Protein AF-A0A3M1VLV0-F1 (afdb_monomer_lite)

Foldseek 3Di:
DDDDDDPDDPPDDDDDPPDPDPPVVVVVVVVVVVCVVPVDDDDDPDDPPPVVVVVVVVVVVVVVVVVVVVVVVVVVVVVVVVVVVVVVVVVVVVVVVVVVVVVVVVVVVVVVVVVVVVVVVVVVLVVLVVLLVVLVVQLVVLVVVLVVLVVVLVVLVVVLVVLVVVVVVVVPPPDDDDDDDDDDDDDDDDDDDDDDDDDDDDDDDDDDDDDDDDDDPCPVVVVVVVSVVVSVVSVVVSVVSVVVSVVSVVVSVVSVVSSVVSVVVSVD

Structure (mmCIF, N/CA/C/O backbone):
data_AF-A0A3M1VLV0-F1
#
_entry.id   AF-A0A3M1VLV0-F1
#
loop_
_atom_site.group_PDB
_atom_site.id
_atom_site.type_symbol
_atom_site.label_atom_id
_atom_site.label_alt_id
_atom_site.label_comp_id
_atom_site.label_asym_id
_atom_site.label_entity_id
_atom_site.label_seq_id
_atom_site.pdbx_PDB_ins_code
_atom_site.Cartn_x
_atom_site.Cartn_y
_atom_site.Cartn_z
_atom_site.occupancy
_atom_site.B_iso_or_equiv
_atom_site.auth_seq_id
_atom_site.auth_comp_id
_atom_site.auth_asym_id
_atom_site.auth_atom_id
_atom_site.pdbx_PDB_model_num
ATOM 1 N N . MET A 1 1 ? -11.700 6.882 -36.170 1.00 48.25 1 MET A N 1
ATOM 2 C CA . MET A 1 1 ? -11.703 7.445 -37.535 1.00 48.25 1 MET A CA 1
ATOM 3 C C . MET A 1 1 ? -10.643 8.528 -37.595 1.00 48.25 1 MET A C 1
ATOM 5 O O . MET A 1 1 ? -10.812 9.526 -36.916 1.00 48.25 1 MET A O 1
ATOM 9 N N . SER A 1 2 ? -9.537 8.278 -38.293 1.00 44.94 2 SER A N 1
ATOM 10 C CA . SER A 1 2 ? -8.705 9.293 -38.952 1.00 44.94 2 SER A CA 1
ATOM 11 C C . SER A 1 2 ? -7.652 8.571 -39.783 1.00 44.94 2 SER A C 1
ATOM 13 O O . SER A 1 2 ? -7.135 7.527 -39.395 1.00 44.94 2 SER A O 1
ATOM 15 N N . VAL A 1 3 ? -7.487 9.085 -40.989 1.00 44.69 3 VAL A N 1
ATOM 16 C CA . VAL A 1 3 ? -7.105 8.375 -42.204 1.00 44.69 3 VAL A CA 1
ATOM 17 C C . VAL A 1 3 ? -5.586 8.313 -42.359 1.00 44.69 3 VAL A C 1
ATOM 19 O O . VAL A 1 3 ? -4.862 9.218 -41.951 1.00 44.69 3 VAL A O 1
ATOM 22 N N . LEU A 1 4 ? -5.134 7.213 -42.962 1.00 46.97 4 LEU A N 1
ATOM 23 C CA . LEU A 1 4 ? -3.777 6.962 -43.431 1.00 46.97 4 LEU A CA 1
ATOM 24 C C . LEU A 1 4 ? -3.217 8.136 -44.250 1.00 46.97 4 LEU A C 1
ATOM 26 O O . LEU A 1 4 ? -3.851 8.578 -45.203 1.00 46.97 4 LEU A O 1
ATOM 30 N N . ASN A 1 5 ? -1.982 8.550 -43.960 1.00 44.69 5 ASN A N 1
ATOM 31 C CA . ASN A 1 5 ? -1.171 9.331 -44.893 1.00 44.69 5 ASN A CA 1
ATOM 32 C C . ASN A 1 5 ? 0.099 8.536 -45.228 1.00 44.69 5 ASN A C 1
ATOM 34 O O . ASN A 1 5 ? 1.113 8.603 -44.532 1.00 44.69 5 ASN A O 1
ATOM 38 N N . ALA A 1 6 ? -0.004 7.704 -46.265 1.00 46.75 6 ALA A N 1
ATOM 39 C CA . ALA A 1 6 ? 1.108 6.970 -46.849 1.00 46.75 6 ALA A CA 1
ATOM 40 C C . ALA A 1 6 ? 1.859 7.899 -47.815 1.00 46.75 6 ALA A C 1
ATOM 42 O O . ALA A 1 6 ? 1.517 8.016 -48.990 1.00 46.75 6 ALA A O 1
ATOM 43 N N . GLY A 1 7 ? 2.888 8.576 -47.305 1.00 50.91 7 GLY A N 1
ATOM 44 C CA . GLY A 1 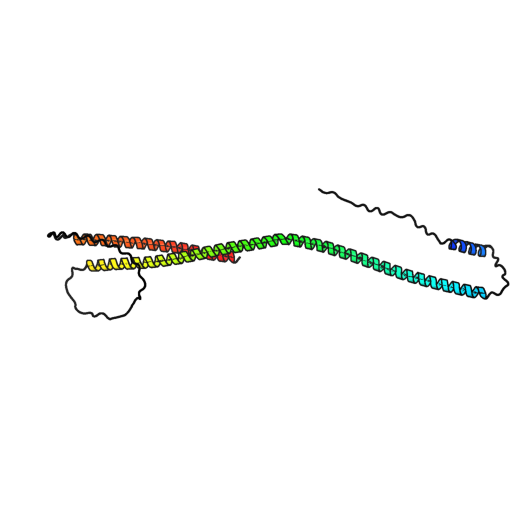7 ? 3.824 9.352 -48.115 1.00 50.91 7 GLY A CA 1
ATOM 45 C C . GLY A 1 7 ? 4.701 8.433 -48.965 1.00 50.91 7 GLY A C 1
ATOM 46 O O . GLY A 1 7 ? 5.714 7.915 -48.498 1.00 50.91 7 GLY A O 1
ATOM 47 N N . GLY A 1 8 ? 4.299 8.220 -50.217 1.00 50.47 8 GLY A N 1
ATOM 48 C CA . GLY A 1 8 ? 5.072 7.501 -51.223 1.00 50.47 8 GLY A CA 1
ATOM 49 C C . GLY A 1 8 ? 6.298 8.295 -51.677 1.00 50.47 8 GLY A C 1
ATOM 50 O O . GLY A 1 8 ? 6.198 9.193 -52.509 1.00 50.47 8 GLY A O 1
ATOM 51 N N . CYS A 1 9 ? 7.481 7.923 -51.191 1.00 53.84 9 CYS A N 1
ATOM 52 C CA . CYS A 1 9 ? 8.748 8.404 -51.738 1.00 53.84 9 CYS A CA 1
ATOM 53 C C . CYS A 1 9 ? 9.074 7.654 -53.038 1.00 53.84 9 CYS A C 1
ATOM 55 O O . CYS A 1 9 ? 9.620 6.550 -53.025 1.00 53.84 9 CYS A O 1
ATOM 57 N N . HIS A 1 10 ? 8.746 8.275 -54.172 1.00 44.53 10 HIS A N 1
ATOM 58 C CA . HIS A 1 10 ? 9.210 7.871 -55.497 1.00 44.53 10 HIS A CA 1
ATOM 59 C C . HIS A 1 10 ? 10.741 7.915 -55.565 1.00 44.53 10 HIS A C 1
ATOM 61 O O . HIS A 1 10 ? 11.364 8.976 -55.646 1.00 44.53 10 HIS A O 1
ATOM 67 N N . ARG A 1 11 ? 11.354 6.731 -55.563 1.00 48.88 11 ARG A N 1
ATOM 68 C CA . ARG A 1 11 ? 12.770 6.527 -55.857 1.00 48.88 11 ARG A CA 1
ATOM 69 C C . ARG A 1 11 ? 12.966 6.729 -57.367 1.00 48.88 11 ARG A C 1
ATOM 71 O O . ARG A 1 11 ? 12.791 5.802 -58.150 1.00 48.88 11 ARG A O 1
ATOM 78 N N . ARG A 1 12 ? 13.276 7.962 -57.789 1.00 47.72 12 ARG A N 1
ATOM 79 C CA . ARG A 1 12 ? 13.680 8.260 -59.173 1.00 47.72 12 ARG A CA 1
ATOM 80 C C . ARG A 1 12 ? 14.988 7.524 -59.471 1.00 47.72 12 ARG A C 1
ATOM 82 O O . ARG A 1 12 ? 16.046 7.906 -58.976 1.00 47.72 12 ARG A O 1
ATOM 89 N N . HIS A 1 13 ? 14.904 6.471 -60.277 1.00 49.75 13 HIS A N 1
ATOM 90 C CA . HIS A 1 13 ? 16.047 5.913 -60.987 1.00 49.75 13 HIS A CA 1
ATOM 91 C C . HIS A 1 13 ? 16.567 6.976 -61.964 1.00 49.75 13 HIS A C 1
ATOM 93 O O . HIS A 1 13 ? 15.905 7.311 -62.942 1.00 49.75 13 HIS A O 1
ATOM 99 N N . GLY A 1 14 ? 17.729 7.554 -61.656 1.00 44.03 14 GLY A N 1
ATOM 100 C CA . GLY A 1 14 ? 18.471 8.389 -62.597 1.00 44.03 14 GLY A CA 1
ATOM 101 C C . GLY A 1 14 ? 19.066 7.520 -63.714 1.00 44.03 14 GLY A C 1
ATOM 102 O O . GLY A 1 14 ? 19.550 6.424 -63.421 1.00 44.03 14 GLY A O 1
ATOM 103 N N . PRO A 1 15 ? 19.026 7.970 -64.978 1.00 50.97 15 PRO A N 1
ATOM 104 C CA . PRO A 1 15 ? 19.461 7.175 -66.116 1.00 50.97 15 PRO A CA 1
ATOM 105 C C . PRO A 1 15 ? 20.987 7.027 -66.153 1.00 50.97 15 PRO A C 1
ATOM 107 O O . PRO A 1 15 ? 21.726 7.973 -65.883 1.00 50.97 15 PRO A O 1
ATOM 110 N N . ASN A 1 16 ? 21.420 5.813 -66.502 1.00 52.69 16 ASN A N 1
ATOM 111 C CA . ASN A 1 16 ? 22.672 5.449 -67.168 1.00 52.69 16 ASN A CA 1
ATOM 112 C C . ASN A 1 16 ? 23.730 6.559 -67.263 1.00 52.69 16 ASN A C 1
ATOM 114 O O . ASN A 1 16 ? 23.835 7.259 -68.272 1.00 52.69 16 ASN A O 1
ATOM 118 N N . ARG A 1 17 ? 24.614 6.630 -66.262 1.00 50.44 17 ARG A N 1
ATOM 119 C CA . ARG A 1 17 ? 25.969 7.151 -66.476 1.00 50.44 17 ARG A CA 1
ATOM 120 C C . ARG A 1 17 ? 26.770 6.090 -67.223 1.00 50.44 17 ARG A C 1
ATOM 122 O O . ARG A 1 17 ? 27.597 5.398 -66.640 1.00 50.44 17 ARG A O 1
ATOM 129 N N . LEU A 1 18 ? 26.488 5.964 -68.519 1.00 53.38 18 LEU A N 1
ATOM 130 C CA . LEU A 1 18 ? 27.451 5.422 -69.465 1.00 53.38 18 LEU A CA 1
ATOM 131 C C . LEU A 1 18 ? 28.725 6.253 -69.313 1.00 53.38 18 LEU A C 1
ATOM 133 O O . LEU A 1 18 ? 28.730 7.475 -69.465 1.00 53.38 18 LEU A O 1
ATOM 137 N N . THR A 1 19 ? 29.771 5.557 -68.906 1.00 58.47 19 THR A N 1
ATOM 138 C CA . THR A 1 19 ? 31.146 6.006 -68.763 1.00 58.47 19 THR A CA 1
ATOM 139 C C . THR A 1 19 ? 31.577 6.780 -70.006 1.00 58.47 19 THR A C 1
ATOM 141 O O . THR A 1 19 ? 31.941 6.188 -71.020 1.00 58.47 19 THR A O 1
ATOM 144 N N . ARG A 1 20 ? 31.543 8.117 -69.941 1.00 53.75 20 ARG A N 1
ATOM 145 C CA . ARG A 1 20 ? 32.315 8.953 -70.862 1.00 53.75 20 ARG A CA 1
ATOM 146 C C . ARG A 1 20 ? 33.783 8.690 -70.554 1.00 53.75 20 ARG A C 1
ATOM 148 O O . ARG A 1 20 ? 34.329 9.263 -69.615 1.00 53.75 20 ARG A O 1
ATOM 155 N N . LEU A 1 21 ? 34.392 7.785 -71.315 1.00 55.25 21 LEU A N 1
ATOM 156 C CA . LEU A 1 21 ? 35.843 7.709 -71.401 1.00 55.25 21 LEU A CA 1
ATOM 157 C C . LEU A 1 21 ? 36.352 9.102 -71.811 1.00 55.25 21 LEU A C 1
ATOM 159 O O . LEU A 1 21 ? 35.730 9.743 -72.668 1.00 55.25 21 LEU A O 1
ATOM 163 N N . PRO A 1 22 ? 37.425 9.615 -71.188 1.00 58.47 22 PRO A N 1
ATOM 164 C CA . PRO A 1 22 ? 37.995 10.894 -71.579 1.00 58.47 22 PRO A CA 1
ATOM 165 C C . PRO A 1 22 ? 38.371 10.818 -73.061 1.00 58.47 22 PRO A C 1
ATOM 167 O O . PRO A 1 22 ? 38.977 9.839 -73.498 1.00 58.47 22 PRO A O 1
ATOM 170 N N . ALA A 1 23 ? 38.010 11.845 -73.836 1.00 56.47 23 ALA A N 1
ATOM 171 C CA . ALA A 1 23 ? 38.235 11.911 -75.287 1.00 56.47 23 ALA A CA 1
ATOM 172 C C . ALA A 1 23 ? 39.702 11.645 -75.695 1.00 56.47 23 ALA A C 1
ATOM 174 O O . ALA A 1 23 ? 39.992 11.278 -76.829 1.00 56.47 23 ALA A O 1
ATOM 175 N N . TRP A 1 24 ? 40.626 11.767 -74.744 1.00 58.41 24 TRP A N 1
ATOM 176 C CA . TRP A 1 24 ? 42.060 11.559 -74.893 1.00 58.41 24 TRP A CA 1
ATOM 177 C C . TRP A 1 24 ? 42.413 10.073 -75.099 1.00 58.41 24 TRP A C 1
ATOM 179 O O . TRP A 1 24 ? 43.418 9.763 -75.730 1.00 58.41 24 TRP A O 1
ATOM 189 N N . SER A 1 25 ? 41.567 9.145 -74.631 1.00 61.78 25 SER A N 1
ATOM 190 C CA . SER A 1 25 ? 41.799 7.699 -74.754 1.00 61.78 25 SER A CA 1
ATOM 191 C C . SER A 1 25 ? 41.609 7.197 -76.192 1.00 61.78 25 SER A C 1
ATOM 193 O O . SER A 1 25 ? 42.359 6.337 -76.648 1.00 61.78 25 SER A O 1
ATOM 195 N N . VAL A 1 26 ? 40.680 7.800 -76.944 1.00 66.62 26 VAL A N 1
ATOM 196 C CA . VAL A 1 26 ? 40.466 7.478 -78.366 1.00 66.62 26 VAL A CA 1
ATOM 197 C C . VAL A 1 26 ? 41.610 8.032 -79.219 1.00 66.62 26 VAL A C 1
ATOM 199 O O . VAL A 1 26 ? 42.122 7.328 -80.084 1.00 66.62 26 VAL A O 1
ATOM 202 N N . ALA A 1 27 ? 42.079 9.252 -78.937 1.00 67.38 27 ALA A N 1
ATOM 203 C CA . ALA A 1 27 ? 43.196 9.854 -79.669 1.00 67.38 27 ALA A CA 1
ATOM 204 C C . ALA A 1 27 ? 44.516 9.078 -79.482 1.00 67.38 27 ALA A C 1
ATOM 206 O O . ALA A 1 27 ? 45.233 8.850 -80.455 1.00 67.38 27 ALA A O 1
ATOM 207 N N . ALA A 1 28 ? 44.804 8.607 -78.262 1.00 69.94 28 ALA A N 1
ATOM 208 C CA . ALA A 1 28 ? 45.985 7.787 -77.987 1.00 69.94 28 ALA A CA 1
ATOM 209 C C . ALA A 1 28 ? 45.936 6.427 -78.709 1.00 69.94 28 ALA A C 1
ATOM 211 O O . ALA A 1 28 ? 46.946 5.982 -79.253 1.00 69.94 28 ALA A O 1
ATOM 212 N N . TRP A 1 29 ? 44.757 5.797 -78.782 1.00 73.38 29 TRP A N 1
ATOM 213 C CA . TRP A 1 29 ? 44.563 4.556 -79.540 1.00 73.38 29 TRP A CA 1
ATOM 214 C C . TRP A 1 29 ? 44.745 4.750 -81.049 1.00 73.38 29 TRP A C 1
ATOM 216 O O . TRP A 1 29 ? 45.383 3.920 -81.695 1.00 73.38 29 TRP A O 1
ATOM 226 N N . PHE A 1 30 ? 44.254 5.858 -81.612 1.00 72.88 30 PHE A N 1
ATOM 227 C CA . PHE A 1 30 ? 44.467 6.170 -83.029 1.00 72.88 30 PHE A CA 1
ATOM 228 C C . PHE A 1 30 ? 45.938 6.451 -83.351 1.00 72.88 30 PHE A C 1
ATOM 230 O O . PHE A 1 30 ? 46.441 5.950 -84.353 1.00 72.88 30 PHE A O 1
ATOM 237 N N . ALA A 1 31 ? 46.656 7.180 -82.493 1.00 66.25 31 ALA A N 1
ATOM 238 C CA . ALA A 1 31 ? 48.084 7.429 -82.688 1.00 66.25 31 ALA A CA 1
ATOM 239 C C . ALA A 1 31 ? 48.904 6.125 -82.638 1.00 66.25 31 ALA A C 1
ATOM 241 O O . ALA A 1 31 ? 49.723 5.880 -83.523 1.00 66.25 31 ALA A O 1
ATOM 242 N N . LEU A 1 32 ? 48.626 5.247 -81.666 1.00 70.12 32 LEU A N 1
ATOM 243 C CA . LEU A 1 32 ? 49.298 3.950 -81.542 1.00 70.12 32 LEU A CA 1
ATOM 244 C C . LEU A 1 32 ? 48.988 3.024 -82.733 1.00 70.12 32 LEU A C 1
ATOM 246 O O . LEU A 1 32 ? 49.886 2.367 -83.262 1.00 70.12 32 LEU A O 1
ATOM 250 N N . SER A 1 33 ? 47.736 3.022 -83.207 1.00 74.12 33 SER A N 1
ATOM 251 C CA . SER A 1 33 ? 47.325 2.266 -84.396 1.00 74.12 33 SER A CA 1
ATOM 252 C C . SER A 1 33 ? 47.988 2.785 -85.675 1.00 74.12 33 SER A C 1
ATOM 254 O O . SER A 1 33 ? 48.366 1.983 -86.525 1.00 74.12 33 SER A O 1
ATOM 256 N N . CYS A 1 34 ? 48.167 4.101 -85.827 1.00 66.44 34 CYS A N 1
ATOM 257 C CA . CYS A 1 34 ? 48.841 4.677 -86.995 1.00 66.44 34 CYS A CA 1
ATOM 258 C C . CYS A 1 34 ? 50.336 4.326 -87.035 1.00 66.44 34 CYS A C 1
ATOM 260 O O . CYS A 1 34 ? 50.874 4.073 -88.115 1.00 66.44 34 CYS A O 1
ATOM 262 N N . ILE A 1 35 ? 50.996 4.257 -85.876 1.00 64.62 35 ILE A N 1
ATOM 263 C CA . ILE A 1 35 ? 52.411 3.874 -85.770 1.00 64.62 35 ILE A CA 1
ATOM 264 C C . ILE A 1 35 ? 52.599 2.389 -86.121 1.00 64.62 35 ILE A C 1
ATOM 266 O O . ILE A 1 35 ? 53.483 2.053 -86.909 1.00 64.62 35 ILE A O 1
ATOM 270 N N . LEU A 1 36 ? 51.725 1.507 -85.617 1.00 70.31 36 LEU A N 1
ATOM 271 C CA . LEU A 1 36 ? 51.744 0.077 -85.954 1.00 70.31 36 LEU A CA 1
ATOM 272 C C . LEU A 1 36 ? 51.420 -0.191 -87.431 1.00 70.31 36 LEU A C 1
ATOM 274 O O . LEU A 1 36 ? 52.016 -1.080 -88.033 1.00 70.31 36 LEU A O 1
ATOM 278 N N . ALA A 1 37 ? 50.498 0.572 -88.023 1.00 68.25 37 ALA A N 1
ATOM 279 C CA . ALA A 1 37 ? 50.053 0.344 -89.397 1.00 68.25 37 ALA A CA 1
ATOM 280 C C . ALA A 1 37 ? 51.047 0.833 -90.460 1.00 68.25 37 ALA A C 1
ATOM 282 O O . ALA A 1 37 ? 51.101 0.269 -91.550 1.00 68.25 37 ALA A O 1
ATOM 283 N N . THR A 1 38 ? 51.813 1.890 -90.180 1.00 64.38 38 THR A N 1
ATOM 284 C CA . THR A 1 38 ? 52.674 2.509 -91.202 1.00 64.38 38 THR A CA 1
ATOM 285 C C . THR A 1 38 ? 54.135 2.091 -91.113 1.00 64.38 38 THR A C 1
ATOM 287 O O . THR A 1 38 ? 54.862 2.304 -92.081 1.00 64.38 38 THR A O 1
ATOM 290 N N . GLY A 1 39 ? 54.580 1.495 -89.997 1.00 55.91 39 GLY A N 1
ATOM 291 C CA . GLY A 1 39 ? 55.946 0.978 -89.825 1.00 55.91 39 GLY A CA 1
ATOM 292 C C . GLY A 1 39 ? 57.059 2.010 -90.055 1.00 55.91 39 GLY A C 1
ATOM 293 O O . GLY A 1 39 ? 58.231 1.651 -90.145 1.00 55.91 39 GLY A O 1
ATOM 294 N N . ARG A 1 40 ? 56.708 3.293 -90.181 1.00 49.88 40 ARG A N 1
ATOM 295 C CA . ARG A 1 40 ? 57.601 4.362 -90.612 1.00 49.88 40 ARG A CA 1
ATOM 296 C C . ARG A 1 40 ? 57.841 5.277 -89.429 1.00 49.88 40 ARG A C 1
ATOM 298 O O . ARG A 1 40 ? 57.109 6.235 -89.203 1.00 49.88 40 ARG A O 1
ATOM 305 N N . VAL A 1 41 ? 58.872 4.942 -88.665 1.00 55.88 41 VAL A N 1
ATOM 306 C CA . VAL A 1 41 ? 59.465 5.860 -87.695 1.00 55.88 41 VAL A CA 1
ATOM 307 C C . VAL A 1 41 ? 60.081 7.000 -88.514 1.00 55.88 41 VAL A C 1
ATOM 309 O O . VAL A 1 41 ? 60.945 6.721 -89.351 1.00 55.88 41 VAL A O 1
ATOM 312 N N . PRO A 1 42 ? 59.613 8.255 -88.389 1.00 55.78 42 PRO A N 1
ATOM 313 C CA . PRO A 1 42 ? 60.264 9.366 -89.065 1.00 55.78 42 PRO A CA 1
ATOM 314 C C . PRO A 1 42 ? 61.702 9.451 -88.550 1.00 55.78 42 PRO A C 1
ATOM 316 O O . PRO A 1 42 ? 61.931 9.485 -87.343 1.00 55.78 42 PRO A O 1
ATOM 319 N N . ALA A 1 43 ? 62.661 9.417 -89.476 1.00 55.28 43 ALA A N 1
ATOM 320 C CA . ALA A 1 43 ? 64.072 9.597 -89.180 1.00 55.28 43 ALA A CA 1
ATOM 321 C C . ALA A 1 43 ? 64.263 10.999 -88.586 1.00 55.28 43 ALA A C 1
ATOM 323 O O . ALA A 1 43 ? 64.179 12.000 -89.295 1.00 55.28 43 ALA A O 1
ATOM 324 N N . ALA A 1 44 ? 64.429 11.050 -87.268 1.00 51.66 44 ALA A N 1
ATOM 325 C CA . ALA A 1 44 ? 64.822 12.235 -86.533 1.00 51.66 44 ALA A CA 1
ATOM 326 C C . ALA A 1 44 ? 66.341 12.172 -86.351 1.00 51.66 44 ALA A C 1
ATOM 328 O O . ALA A 1 44 ? 66.838 11.561 -85.408 1.00 51.66 44 ALA A O 1
ATOM 329 N N . ASP A 1 45 ? 67.065 12.766 -87.294 1.00 58.31 45 ASP A N 1
ATOM 330 C CA . ASP A 1 45 ? 68.430 13.220 -87.056 1.00 58.31 45 ASP A CA 1
ATOM 331 C C . ASP A 1 45 ? 68.327 14.496 -86.210 1.00 58.31 45 ASP A C 1
ATOM 333 O O . ASP A 1 45 ? 67.897 15.516 -86.733 1.00 58.31 45 ASP A O 1
ATOM 337 N N . GLU A 1 46 ? 68.586 14.387 -84.901 1.00 57.62 46 GLU A N 1
ATOM 338 C CA . GLU A 1 46 ? 69.003 15.414 -83.913 1.00 57.62 46 GLU A CA 1
ATOM 339 C C . GLU A 1 46 ? 69.017 14.725 -82.514 1.00 57.62 46 GLU A C 1
ATOM 341 O O . GLU A 1 46 ? 68.276 13.763 -82.287 1.00 57.62 46 GLU A O 1
ATOM 346 N N . PRO A 1 47 ? 69.903 15.108 -81.575 1.00 49.34 47 PRO A N 1
ATOM 347 C CA . PRO A 1 47 ? 70.406 14.224 -80.521 1.00 49.34 47 PRO A CA 1
ATOM 348 C C . PRO A 1 47 ? 69.341 13.825 -79.484 1.00 49.34 47 PRO A C 1
ATOM 350 O O . PRO A 1 47 ? 68.772 14.641 -78.760 1.00 49.34 47 PRO A O 1
ATOM 353 N N . ALA A 1 48 ? 69.130 12.513 -79.386 1.00 56.72 48 ALA A N 1
ATOM 354 C CA . ALA A 1 48 ? 68.106 11.800 -78.623 1.00 56.72 48 ALA A CA 1
ATOM 355 C C . ALA A 1 48 ? 68.225 11.852 -77.079 1.00 56.72 48 ALA A C 1
ATOM 357 O O . ALA A 1 48 ? 67.807 10.906 -76.406 1.00 56.72 48 ALA A O 1
ATOM 358 N N . ASP A 1 49 ? 68.777 12.919 -76.495 1.00 58.75 49 ASP A N 1
ATOM 359 C CA . ASP A 1 49 ? 68.957 13.024 -75.037 1.00 58.75 49 ASP A CA 1
ATOM 360 C C . ASP A 1 49 ? 67.915 13.917 -74.338 1.00 58.75 49 ASP A C 1
ATOM 362 O O . ASP A 1 49 ? 67.591 13.661 -73.180 1.00 58.75 49 ASP A O 1
ATOM 366 N N . GLY A 1 50 ? 67.283 14.876 -75.031 1.00 64.62 50 GLY A N 1
ATOM 367 C CA . GLY A 1 50 ? 66.217 15.710 -74.443 1.00 64.62 50 GLY A CA 1
ATOM 368 C C . GLY A 1 50 ? 64.904 14.957 -74.171 1.00 64.62 50 GLY A C 1
ATOM 369 O O . GLY A 1 50 ? 64.300 15.106 -73.112 1.00 64.62 50 GLY A O 1
ATOM 370 N N . GLY A 1 51 ? 64.491 14.076 -75.088 1.00 77.75 51 GLY A N 1
ATOM 371 C CA . GLY A 1 51 ? 63.237 13.319 -74.958 1.00 77.75 51 GLY A CA 1
ATOM 372 C C . GLY A 1 51 ? 63.261 12.233 -73.875 1.00 77.75 51 GLY A C 1
ATOM 373 O O . GLY A 1 51 ? 62.210 11.847 -73.367 1.00 77.75 51 GLY A O 1
ATOM 374 N N . LYS A 1 52 ? 64.450 11.754 -73.479 1.00 81.38 52 LYS A N 1
ATOM 375 C CA . LYS A 1 52 ? 64.591 10.773 -72.388 1.00 81.38 52 LYS A CA 1
ATOM 376 C C . LYS A 1 52 ? 64.229 11.389 -71.038 1.00 81.38 52 LYS A C 1
ATOM 378 O O . LYS A 1 52 ? 63.495 10.771 -70.276 1.00 81.38 52 LYS A O 1
ATOM 383 N N . ALA A 1 53 ? 64.680 12.618 -70.779 1.00 85.25 53 ALA A N 1
ATOM 384 C CA . ALA A 1 53 ? 64.390 13.323 -69.533 1.00 85.25 53 ALA A CA 1
ATOM 385 C C . ALA A 1 53 ? 62.890 13.645 -69.382 1.00 85.25 53 ALA A C 1
ATOM 387 O O . ALA A 1 53 ? 62.323 13.451 -68.308 1.00 85.25 53 ALA A O 1
ATOM 388 N N . GLU A 1 54 ? 62.222 14.072 -70.460 1.00 89.69 54 GLU A N 1
ATOM 389 C CA . GLU A 1 54 ? 60.769 14.301 -70.445 1.00 89.69 54 GLU A CA 1
ATOM 390 C C . GLU A 1 54 ? 59.981 13.003 -70.224 1.00 89.69 54 GLU A C 1
ATOM 392 O O . GLU A 1 54 ? 59.003 12.988 -69.472 1.00 89.69 54 GLU A O 1
ATOM 397 N N . LEU A 1 55 ? 60.416 11.896 -70.837 1.00 88.44 55 LEU A N 1
ATOM 398 C CA . LEU A 1 55 ? 59.796 10.589 -70.635 1.00 88.44 55 LEU A CA 1
ATOM 399 C C . LEU A 1 55 ? 59.950 10.113 -69.183 1.00 88.44 55 LEU A C 1
ATOM 401 O O . LEU A 1 55 ? 58.967 9.673 -68.588 1.00 88.44 55 LEU A O 1
ATOM 405 N N . GLU A 1 56 ? 61.140 10.244 -68.591 1.00 93.25 56 GLU A N 1
ATOM 406 C CA . GLU A 1 56 ? 61.377 9.922 -67.177 1.00 93.25 56 GLU A CA 1
ATOM 407 C C . GLU A 1 56 ? 60.519 10.787 -66.238 1.00 93.25 56 GLU A C 1
ATOM 409 O O . GLU A 1 56 ? 59.946 10.277 -65.269 1.00 93.25 56 GLU A O 1
ATOM 414 N N . GLU A 1 57 ? 60.350 12.080 -66.537 1.00 93.88 57 GLU A N 1
ATOM 415 C CA . GLU A 1 57 ? 59.470 12.961 -65.762 1.00 93.88 57 GLU A CA 1
ATOM 416 C C . GLU A 1 57 ? 57.993 12.547 -65.879 1.00 93.88 57 GLU A C 1
ATOM 418 O O . GLU A 1 57 ? 57.266 12.541 -64.879 1.00 93.88 57 GLU A O 1
ATOM 423 N N . LEU A 1 58 ? 57.533 12.179 -67.078 1.00 93.94 58 LEU A N 1
ATOM 424 C CA . LEU A 1 58 ? 56.169 11.698 -67.305 1.00 93.94 58 LEU A CA 1
ATOM 425 C C . LEU A 1 58 ? 55.901 10.373 -66.588 1.00 93.94 58 LEU A C 1
ATOM 427 O O . LEU A 1 58 ? 54.846 10.242 -65.966 1.00 93.94 58 LEU A O 1
ATOM 431 N N . VAL A 1 59 ? 56.850 9.434 -66.614 1.00 94.56 59 VAL A N 1
ATOM 432 C CA . VAL A 1 59 ? 56.767 8.175 -65.853 1.00 94.56 59 VAL A CA 1
ATOM 433 C C . VAL A 1 59 ? 56.658 8.479 -64.361 1.00 94.56 59 VAL A C 1
ATOM 435 O O . VAL A 1 59 ? 55.714 8.039 -63.709 1.00 94.56 59 VAL A O 1
ATOM 438 N N . ARG A 1 60 ? 57.520 9.353 -63.829 1.00 95.25 60 ARG A N 1
ATOM 439 C CA . ARG A 1 60 ? 57.458 9.768 -62.421 1.00 95.25 60 ARG A CA 1
ATOM 440 C C . ARG A 1 60 ? 56.123 10.439 -62.063 1.00 95.25 60 ARG A C 1
ATOM 442 O O . ARG A 1 60 ? 55.600 10.227 -60.966 1.00 95.25 60 ARG A O 1
ATOM 449 N N . LYS A 1 61 ? 55.557 11.264 -62.952 1.00 96.44 61 LYS A N 1
ATOM 450 C CA . LYS A 1 61 ? 54.226 11.873 -62.762 1.00 96.44 61 LYS A CA 1
ATOM 451 C C . LYS A 1 61 ? 53.116 10.821 -62.780 1.00 96.44 61 LYS A C 1
ATOM 453 O O . LYS A 1 61 ? 52.189 10.938 -61.978 1.00 96.44 61 LYS A O 1
ATOM 458 N N . ALA A 1 62 ? 53.208 9.817 -63.652 1.00 93.81 62 ALA A N 1
ATOM 459 C CA . ALA A 1 62 ? 52.260 8.709 -63.719 1.00 93.81 62 ALA A CA 1
ATOM 460 C C . ALA A 1 62 ? 52.297 7.868 -62.433 1.00 93.81 62 ALA A C 1
ATOM 462 O O . ALA A 1 62 ? 51.250 7.685 -61.813 1.00 93.81 62 ALA A O 1
ATOM 463 N N . ASP A 1 63 ? 53.488 7.491 -61.961 1.00 96.50 63 ASP A N 1
ATOM 464 C CA . ASP A 1 63 ? 53.672 6.752 -60.705 1.00 96.50 63 ASP A CA 1
ATOM 465 C C . ASP A 1 63 ? 53.123 7.540 -59.504 1.00 96.50 63 ASP A C 1
ATOM 467 O O . ASP A 1 63 ? 52.416 7.008 -58.644 1.00 96.50 63 ASP A O 1
ATOM 471 N N . ALA A 1 64 ? 53.389 8.851 -59.454 1.00 96.31 64 ALA A N 1
ATOM 472 C CA . ALA A 1 64 ? 52.860 9.722 -58.407 1.00 96.31 64 ALA A CA 1
ATOM 473 C C . ALA A 1 64 ? 51.327 9.856 -58.471 1.00 96.31 64 ALA A C 1
ATOM 475 O O . ALA A 1 64 ? 50.666 9.924 -57.429 1.00 96.31 64 ALA A O 1
ATOM 476 N N . ALA A 1 65 ? 50.745 9.906 -59.671 1.00 95.38 65 ALA A N 1
ATOM 477 C CA . ALA A 1 65 ? 49.298 9.947 -59.859 1.00 95.38 65 ALA A CA 1
ATOM 478 C C . ALA A 1 65 ? 48.637 8.623 -59.447 1.00 95.38 65 ALA A C 1
ATOM 480 O O . ALA A 1 65 ? 47.616 8.648 -58.757 1.00 95.38 65 ALA A O 1
ATOM 481 N N . GLU A 1 66 ? 49.236 7.482 -59.790 1.00 96.19 66 GLU A N 1
ATOM 482 C CA . GLU A 1 66 ? 48.772 6.161 -59.367 1.00 96.19 66 GLU A CA 1
ATOM 483 C C . GLU A 1 66 ? 48.852 5.999 -57.843 1.00 96.19 66 GLU A C 1
ATOM 485 O O . GLU A 1 66 ? 47.892 5.550 -57.211 1.00 96.19 66 GLU A O 1
ATOM 490 N N . ALA A 1 67 ? 49.949 6.439 -57.220 1.00 96.81 67 ALA A N 1
ATOM 491 C CA . ALA A 1 67 ? 50.086 6.435 -55.767 1.00 96.81 67 ALA A CA 1
ATOM 492 C C . ALA A 1 67 ? 48.992 7.279 -55.087 1.00 96.81 67 ALA A C 1
ATOM 494 O O . ALA A 1 67 ? 48.367 6.824 -54.125 1.00 96.81 67 ALA A O 1
ATOM 495 N N . ARG A 1 68 ? 48.705 8.480 -55.615 1.00 97.44 68 ARG A N 1
ATOM 496 C CA . ARG A 1 68 ? 47.616 9.347 -55.126 1.00 97.44 68 ARG A CA 1
ATOM 497 C C . ARG A 1 68 ? 46.243 8.705 -55.304 1.00 97.44 68 ARG A C 1
ATOM 499 O O . ARG A 1 68 ? 45.429 8.760 -54.386 1.00 97.44 68 ARG A O 1
ATOM 506 N N . TRP A 1 69 ? 45.989 8.073 -56.447 1.00 95.94 69 TRP A N 1
ATOM 507 C CA . TRP A 1 69 ? 44.745 7.348 -56.700 1.00 95.94 69 TRP A CA 1
ATOM 508 C C . TRP A 1 69 ? 44.553 6.190 -55.717 1.00 95.94 69 TRP A C 1
ATOM 510 O O . TRP A 1 69 ? 43.489 6.053 -55.115 1.00 95.94 69 TRP A O 1
ATOM 520 N N . ASN A 1 70 ? 45.596 5.388 -55.498 1.00 97.75 70 ASN A N 1
ATOM 521 C CA . ASN A 1 70 ? 45.559 4.271 -54.560 1.00 97.75 70 ASN A CA 1
ATOM 522 C C . ASN A 1 70 ? 45.372 4.739 -53.109 1.00 97.75 70 ASN A C 1
ATOM 524 O O . ASN A 1 70 ? 44.639 4.095 -52.356 1.00 97.75 70 ASN A O 1
ATOM 528 N N . ALA A 1 71 ? 45.977 5.864 -52.717 1.00 97.38 71 ALA A N 1
ATOM 529 C CA . ALA A 1 71 ? 45.744 6.484 -51.413 1.00 97.38 71 ALA A CA 1
ATOM 530 C C . ALA A 1 71 ? 44.283 6.945 -51.261 1.00 97.38 71 ALA A C 1
ATOM 532 O O . ALA A 1 71 ? 43.604 6.516 -50.329 1.00 97.38 71 ALA A O 1
ATOM 533 N N . ALA A 1 72 ? 43.764 7.708 -52.228 1.00 96.62 72 ALA A N 1
ATOM 534 C CA . ALA A 1 72 ? 42.378 8.176 -52.224 1.00 96.62 72 ALA A CA 1
ATOM 535 C C . ALA A 1 72 ? 41.365 7.017 -52.216 1.00 96.62 72 ALA A C 1
ATOM 537 O O . ALA A 1 72 ? 40.347 7.077 -51.529 1.00 96.62 72 ALA A O 1
ATOM 538 N N . LYS A 1 73 ? 41.653 5.922 -52.933 1.00 97.38 73 LYS A N 1
ATOM 539 C CA . LYS A 1 73 ? 40.822 4.711 -52.925 1.00 97.38 73 LYS A CA 1
ATOM 540 C C . LYS A 1 73 ? 40.762 4.071 -51.535 1.00 97.38 73 LYS A C 1
ATOM 542 O O . LYS A 1 73 ? 39.682 3.697 -51.087 1.00 97.38 73 LYS A O 1
ATOM 547 N N . ARG A 1 74 ? 41.896 3.978 -50.833 1.00 97.81 74 ARG A N 1
ATOM 548 C CA . ARG A 1 74 ? 41.947 3.442 -49.460 1.00 97.81 74 ARG A CA 1
ATOM 549 C C . ARG A 1 74 ? 41.171 4.318 -48.478 1.00 97.81 74 ARG A C 1
ATOM 551 O O . ARG A 1 74 ? 40.448 3.780 -47.645 1.00 97.81 74 ARG A O 1
ATOM 558 N N . GLU A 1 75 ? 41.292 5.640 -48.591 1.00 97.94 75 GLU A N 1
ATOM 559 C CA . GLU A 1 75 ? 40.508 6.584 -47.783 1.00 97.94 75 GLU A CA 1
ATOM 560 C C . GLU A 1 75 ? 39.008 6.440 -48.055 1.00 97.94 75 GLU A C 1
ATOM 562 O O . GLU A 1 75 ? 38.213 6.353 -47.119 1.00 97.94 75 GLU A O 1
ATOM 567 N N . PHE A 1 76 ? 38.616 6.327 -49.326 1.00 97.50 76 PHE A N 1
ATOM 568 C CA . PHE A 1 76 ? 37.225 6.095 -49.707 1.00 97.50 76 PHE A CA 1
ATOM 569 C C . PHE A 1 76 ? 36.674 4.792 -49.111 1.00 97.50 76 PHE A C 1
ATOM 571 O O . PHE A 1 76 ? 35.585 4.790 -48.532 1.00 97.50 76 PHE A O 1
ATOM 578 N N . ASP A 1 77 ? 37.433 3.696 -49.192 1.00 97.81 77 ASP A N 1
ATOM 579 C CA . ASP A 1 77 ? 37.044 2.405 -48.615 1.00 97.81 77 ASP A CA 1
ATOM 580 C C . ASP A 1 77 ? 36.943 2.465 -47.078 1.00 97.81 77 ASP A C 1
ATOM 582 O O . ASP A 1 77 ? 36.059 1.833 -46.489 1.00 97.81 77 ASP A O 1
ATOM 586 N N . ALA A 1 78 ? 37.814 3.234 -46.414 1.00 97.75 78 ALA A N 1
ATOM 587 C CA . ALA A 1 78 ? 37.760 3.456 -44.969 1.00 97.75 78 ALA A CA 1
ATOM 588 C C . ALA A 1 78 ? 36.493 4.229 -44.566 1.00 97.75 78 ALA A C 1
ATOM 590 O O . ALA A 1 78 ? 35.718 3.749 -43.735 1.00 97.75 78 ALA A O 1
ATOM 591 N N . VAL A 1 79 ? 36.213 5.354 -45.232 1.00 97.38 79 VAL A N 1
ATOM 592 C CA . VAL A 1 79 ? 35.001 6.158 -45.001 1.00 97.38 79 VAL A CA 1
ATOM 593 C C . VAL A 1 79 ? 33.734 5.344 -45.289 1.00 97.38 79 VAL A C 1
ATOM 595 O O . VAL A 1 79 ? 32.749 5.430 -44.551 1.00 97.38 79 VAL A O 1
ATOM 598 N N . ALA A 1 80 ? 33.741 4.499 -46.324 1.00 97.12 80 ALA A N 1
ATOM 599 C CA . ALA A 1 80 ? 32.613 3.624 -46.634 1.00 97.12 80 ALA A CA 1
ATOM 600 C C . ALA A 1 80 ? 32.320 2.624 -45.500 1.00 97.12 80 ALA A C 1
ATOM 602 O O . ALA A 1 80 ? 31.149 2.391 -45.177 1.00 97.12 80 ALA A O 1
ATOM 603 N N . LYS A 1 81 ? 33.358 2.062 -44.866 1.00 97.38 81 LYS A N 1
ATOM 604 C CA . LYS A 1 81 ? 33.215 1.174 -43.701 1.00 97.38 81 LYS A CA 1
ATOM 605 C C . LYS A 1 81 ? 32.694 1.923 -42.477 1.00 97.38 81 LYS A C 1
ATOM 607 O O . LYS A 1 81 ? 31.755 1.448 -41.839 1.00 97.38 81 LYS A O 1
ATOM 612 N N . GLU A 1 82 ? 33.236 3.102 -42.181 1.00 98.06 82 GLU A N 1
ATOM 613 C CA . GLU A 1 82 ? 32.759 3.943 -41.075 1.00 98.06 82 GLU A CA 1
ATOM 614 C C . GLU A 1 82 ? 31.281 4.306 -41.237 1.00 98.06 82 GLU A C 1
ATOM 616 O O . GLU A 1 82 ? 30.493 4.166 -40.300 1.00 98.06 82 GLU A O 1
ATOM 621 N N . LEU A 1 83 ? 30.865 4.674 -42.452 1.00 97.31 83 LEU A N 1
ATOM 622 C CA . LEU A 1 83 ? 29.471 4.984 -42.752 1.00 97.31 83 LEU A CA 1
ATOM 623 C C . LEU A 1 83 ? 28.541 3.786 -42.505 1.00 97.31 83 LEU A C 1
ATOM 625 O O . LEU A 1 83 ? 27.421 3.971 -42.021 1.00 97.31 83 LEU A O 1
ATOM 629 N N . GLN A 1 84 ? 28.976 2.561 -42.815 1.00 98.12 84 GLN A N 1
ATOM 630 C CA . GLN A 1 84 ? 28.204 1.355 -42.495 1.00 98.12 84 GLN A CA 1
ATOM 631 C C . GLN A 1 84 ? 28.095 1.137 -40.984 1.00 98.12 84 GLN A C 1
ATOM 633 O O . GLN A 1 84 ? 26.996 0.896 -40.481 1.00 98.12 84 GLN A O 1
ATOM 638 N N . THR A 1 85 ? 29.191 1.306 -40.245 1.00 97.56 85 THR A N 1
ATOM 639 C CA . THR A 1 85 ? 29.187 1.216 -38.778 1.00 97.56 85 THR A CA 1
ATOM 640 C C . THR A 1 85 ? 28.230 2.233 -38.157 1.00 97.56 85 THR A C 1
ATOM 642 O O . THR A 1 85 ? 27.383 1.865 -37.341 1.00 97.56 85 THR A O 1
ATOM 645 N N . VAL A 1 86 ? 28.283 3.494 -38.595 1.00 97.81 86 VAL A N 1
ATOM 646 C CA . VAL A 1 86 ? 27.385 4.557 -38.115 1.00 97.81 86 VAL A CA 1
ATOM 647 C C . VAL A 1 86 ? 25.921 4.241 -38.439 1.00 97.81 86 VAL A C 1
ATOM 649 O O . VAL A 1 86 ? 25.040 4.454 -37.603 1.00 97.81 86 VAL A O 1
ATOM 652 N N . ARG A 1 87 ? 25.627 3.682 -39.622 1.00 97.75 87 ARG A N 1
ATOM 653 C CA . ARG A 1 87 ? 24.263 3.248 -39.983 1.00 97.75 87 ARG A CA 1
ATOM 654 C C . ARG A 1 87 ? 23.744 2.156 -39.051 1.00 97.75 87 ARG A C 1
ATOM 656 O O . ARG A 1 87 ? 22.601 2.249 -38.601 1.00 97.75 87 ARG A O 1
ATOM 663 N N . LEU A 1 88 ? 24.570 1.160 -38.738 1.00 97.69 88 LEU A N 1
ATOM 664 C CA . LEU A 1 88 ? 24.205 0.078 -37.820 1.00 97.69 88 LEU A CA 1
ATOM 665 C C . LEU A 1 88 ? 23.982 0.598 -36.395 1.00 97.69 88 LEU A C 1
ATOM 667 O O . LEU A 1 88 ? 22.970 0.271 -35.774 1.00 97.69 88 LEU A O 1
ATOM 671 N N . GLN A 1 89 ? 24.868 1.465 -35.898 1.00 97.88 89 GLN A N 1
ATOM 672 C CA . GLN A 1 89 ? 24.708 2.102 -34.588 1.00 97.88 89 GLN A CA 1
ATOM 673 C C . GLN A 1 89 ? 23.418 2.923 -34.513 1.00 97.88 89 GLN A C 1
ATOM 675 O O . GLN A 1 89 ? 22.662 2.806 -33.548 1.00 97.88 89 GLN A O 1
ATOM 680 N N .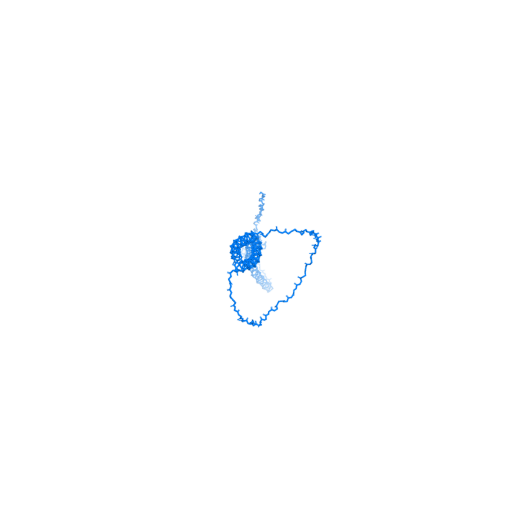 ARG A 1 90 ? 23.110 3.702 -35.557 1.00 97.75 90 ARG A N 1
ATOM 681 C CA . ARG A 1 90 ? 21.859 4.465 -35.638 1.00 97.75 90 ARG A CA 1
ATOM 682 C C . ARG A 1 90 ? 20.631 3.556 -35.590 1.00 97.75 90 ARG A C 1
ATOM 684 O O . ARG A 1 90 ? 19.681 3.875 -34.878 1.00 97.75 90 ARG A O 1
ATOM 691 N N . ALA A 1 91 ? 20.642 2.445 -36.326 1.00 97.88 91 ALA A N 1
ATOM 692 C CA . ALA A 1 91 ? 19.542 1.483 -36.314 1.00 97.88 91 ALA A CA 1
ATOM 693 C C . ALA A 1 91 ? 19.348 0.865 -34.920 1.00 97.88 91 ALA A C 1
ATOM 695 O O . ALA A 1 91 ? 18.223 0.802 -34.426 1.00 97.88 91 ALA A O 1
ATOM 696 N N . ARG A 1 92 ? 20.442 0.493 -34.244 1.00 97.62 92 ARG A N 1
ATOM 697 C CA . ARG A 1 92 ? 20.400 -0.027 -32.871 1.00 97.62 92 ARG A CA 1
ATOM 698 C C . ARG A 1 92 ? 19.824 0.990 -31.885 1.00 97.62 92 ARG A C 1
ATOM 700 O O . ARG A 1 92 ? 18.911 0.653 -31.138 1.00 97.62 92 ARG A O 1
ATOM 707 N N . MET A 1 93 ? 20.296 2.236 -31.920 1.00 97.50 93 MET A N 1
ATOM 708 C CA . MET A 1 93 ? 19.778 3.299 -31.048 1.00 97.50 93 MET A CA 1
ATOM 709 C C . MET A 1 93 ? 18.291 3.583 -31.293 1.00 97.50 93 MET A C 1
ATOM 711 O O . MET A 1 93 ? 17.564 3.931 -30.364 1.00 97.50 93 MET A O 1
ATOM 715 N N . GLN A 1 94 ? 17.816 3.443 -32.533 1.00 97.94 94 GLN A N 1
ATOM 716 C CA . GLN A 1 94 ? 16.397 3.594 -32.844 1.00 97.94 94 GLN A CA 1
ATOM 717 C C . GLN A 1 94 ? 15.561 2.479 -32.197 1.00 97.94 94 GLN A C 1
ATOM 719 O O . GLN A 1 94 ? 14.552 2.776 -31.562 1.00 97.94 94 GLN A O 1
ATOM 724 N N . LEU A 1 95 ? 16.012 1.224 -32.290 1.00 97.50 95 LEU A N 1
ATOM 725 C CA . LEU A 1 95 ? 15.345 0.092 -31.641 1.00 97.50 95 LEU A CA 1
ATOM 726 C C . LEU A 1 95 ? 15.314 0.239 -30.114 1.00 97.50 95 LEU A C 1
ATOM 728 O O . LEU A 1 95 ? 14.271 0.018 -29.500 1.00 97.50 95 LEU A O 1
ATOM 732 N N . GLU A 1 96 ? 16.426 0.651 -29.500 1.00 98.06 96 GLU A N 1
ATOM 733 C CA . GLU A 1 96 ? 16.486 0.895 -28.053 1.00 98.06 96 GLU A CA 1
ATOM 734 C C . GLU A 1 96 ? 15.540 2.025 -27.630 1.00 98.06 96 GLU A C 1
ATOM 736 O O . GLU A 1 96 ? 14.802 1.876 -26.657 1.00 98.06 96 GLU A O 1
ATOM 741 N N . ARG A 1 97 ? 15.475 3.120 -28.398 1.00 98.06 97 ARG A N 1
ATOM 742 C CA . ARG A 1 97 ? 14.522 4.211 -28.147 1.00 98.06 97 ARG A CA 1
ATOM 743 C C . ARG A 1 97 ? 13.076 3.722 -28.192 1.00 98.06 97 ARG A C 1
ATOM 745 O O . ARG A 1 97 ? 12.284 4.087 -27.328 1.00 98.06 97 ARG A O 1
ATOM 752 N N . ASP A 1 98 ? 12.719 2.933 -29.199 1.00 97.94 98 ASP A N 1
ATOM 753 C CA . ASP A 1 98 ? 11.344 2.463 -29.366 1.00 97.94 98 ASP A CA 1
ATOM 754 C C . ASP A 1 98 ? 10.962 1.428 -28.297 1.00 97.94 98 ASP A C 1
ATOM 756 O O . ASP A 1 98 ? 9.820 1.424 -27.836 1.00 97.94 98 ASP A O 1
ATOM 760 N N . ARG A 1 99 ? 11.920 0.621 -27.822 1.00 98.19 99 ARG A N 1
ATOM 761 C CA . ARG A 1 99 ? 11.745 -0.215 -26.627 1.00 98.19 99 ARG A CA 1
ATOM 762 C C . ARG A 1 99 ? 11.499 0.636 -25.379 1.00 98.19 99 ARG A C 1
ATOM 764 O O . ARG A 1 99 ? 10.493 0.435 -24.710 1.00 98.19 99 ARG A O 1
ATOM 771 N N . LEU A 1 100 ? 12.363 1.614 -25.102 1.00 97.44 100 LEU A N 1
ATOM 772 C CA . LEU A 1 100 ? 12.238 2.471 -23.917 1.00 97.44 100 LEU A CA 1
ATOM 773 C C . LEU A 1 100 ? 10.919 3.253 -23.896 1.00 97.44 100 LEU A C 1
ATOM 775 O O . LEU A 1 100 ? 10.333 3.437 -22.834 1.00 97.44 100 LEU A O 1
ATOM 779 N N . LYS A 1 101 ? 10.412 3.682 -25.058 1.00 97.94 101 LYS A N 1
ATOM 780 C CA . LYS A 1 101 ? 9.081 4.301 -25.152 1.00 97.94 101 LYS A CA 1
ATOM 781 C C . LYS A 1 101 ? 7.974 3.363 -24.673 1.00 97.94 101 LYS A C 1
ATOM 783 O O . LYS A 1 101 ? 7.133 3.794 -23.892 1.00 97.94 101 LYS A O 1
ATOM 788 N N . LYS A 1 102 ? 7.994 2.096 -25.100 1.00 97.50 102 LYS A N 1
ATOM 789 C CA . LYS A 1 102 ? 7.016 1.095 -24.644 1.00 97.50 102 LYS A CA 1
ATOM 790 C C . LYS A 1 102 ? 7.120 0.864 -23.139 1.00 97.50 102 LYS A C 1
ATOM 792 O O . LYS A 1 102 ? 6.098 0.881 -22.461 1.00 97.50 102 LYS A O 1
ATOM 797 N N . ASP A 1 103 ? 8.339 0.740 -22.616 1.00 97.69 103 ASP A N 1
ATOM 798 C CA . ASP A 1 103 ? 8.571 0.561 -21.178 1.00 97.69 103 ASP A CA 1
ATOM 799 C C . ASP A 1 103 ? 8.005 1.752 -20.374 1.00 97.69 103 ASP A C 1
ATOM 801 O O . ASP A 1 103 ? 7.334 1.566 -19.357 1.00 97.69 103 ASP A O 1
ATOM 805 N N . ILE A 1 104 ? 8.198 2.985 -20.858 1.00 97.38 104 ILE A N 1
ATOM 806 C CA . ILE A 1 104 ? 7.627 4.196 -20.246 1.00 97.38 104 ILE A CA 1
ATOM 807 C C . ILE A 1 104 ? 6.095 4.174 -20.291 1.00 97.38 104 ILE A C 1
ATOM 809 O O . ILE A 1 104 ? 5.459 4.457 -19.275 1.00 97.38 104 ILE A O 1
ATOM 813 N N . GLU A 1 105 ? 5.489 3.835 -21.429 1.00 97.56 105 GLU A N 1
ATOM 814 C CA . GLU A 1 105 ? 4.029 3.737 -21.557 1.00 97.56 105 GLU A CA 1
ATOM 815 C C . GLU A 1 105 ? 3.441 2.691 -20.597 1.00 97.56 105 GLU A C 1
ATOM 817 O O . GLU A 1 105 ? 2.404 2.926 -19.972 1.00 97.56 105 GLU A O 1
ATOM 822 N N . GLU A 1 106 ? 4.104 1.546 -20.430 1.00 96.69 106 GLU A N 1
ATOM 823 C CA . GLU A 1 106 ? 3.695 0.518 -19.470 1.00 96.69 106 GLU A CA 1
ATOM 824 C C . GLU A 1 106 ? 3.810 0.994 -18.019 1.00 96.69 106 GLU A C 1
ATOM 826 O O . GLU A 1 106 ? 2.893 0.775 -17.221 1.00 96.69 106 GLU A O 1
ATOM 831 N N . LEU A 1 107 ? 4.903 1.676 -17.666 1.00 96.38 107 LEU A N 1
ATOM 832 C CA . LEU A 1 107 ? 5.075 2.258 -16.334 1.00 96.38 107 LEU A CA 1
ATOM 833 C C . LEU A 1 107 ? 4.021 3.333 -16.049 1.00 96.38 107 LEU A C 1
ATOM 835 O O . LEU A 1 107 ? 3.455 3.365 -14.955 1.00 96.38 107 LEU A O 1
ATOM 839 N N . GLN A 1 108 ? 3.693 4.171 -17.033 1.00 95.38 108 GLN A N 1
ATOM 840 C CA . GLN A 1 108 ? 2.627 5.166 -16.911 1.00 95.38 108 GLN A CA 1
ATOM 841 C C . GLN A 1 108 ? 1.259 4.510 -16.698 1.00 95.38 108 GLN A C 1
ATOM 843 O O . GLN A 1 108 ? 0.519 4.930 -15.806 1.00 95.38 108 GLN A O 1
ATOM 848 N N . LYS A 1 109 ? 0.949 3.434 -17.434 1.00 94.38 109 LYS A N 1
ATOM 849 C CA . LYS A 1 109 ? -0.283 2.649 -17.238 1.00 94.38 109 LYS A CA 1
ATOM 850 C C . LYS A 1 109 ? -0.366 2.023 -15.846 1.00 94.38 109 LYS A C 1
ATOM 852 O O . LYS A 1 109 ? -1.456 1.942 -15.292 1.00 94.38 109 LYS A O 1
ATOM 857 N N . LYS A 1 110 ? 0.763 1.604 -15.263 1.00 96.06 110 LYS A N 1
ATOM 858 C CA . LYS A 1 110 ? 0.824 1.040 -13.900 1.00 96.06 110 LYS A CA 1
ATOM 859 C C . LYS A 1 110 ? 0.753 2.102 -12.799 1.00 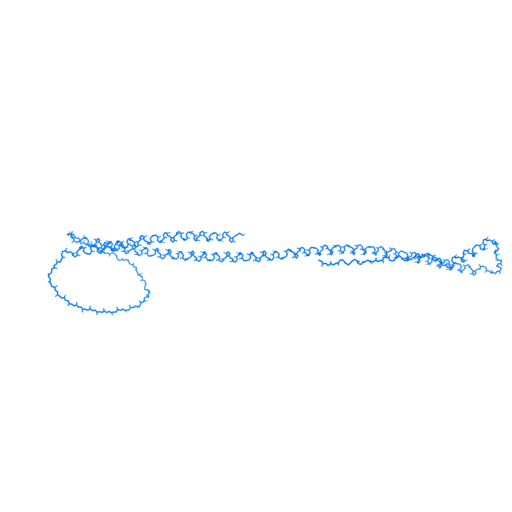96.06 110 LYS A C 1
ATOM 861 O O . LYS A 1 110 ? 0.328 1.795 -11.689 1.00 96.06 110 LYS A O 1
ATOM 866 N N . ARG A 1 111 ? 1.135 3.350 -13.085 1.00 95.31 111 ARG A N 1
ATOM 867 C CA . ARG A 1 111 ? 1.206 4.426 -12.084 1.00 95.31 111 ARG A CA 1
ATOM 868 C C . ARG A 1 111 ? -0.157 4.793 -11.499 1.00 95.31 111 ARG A C 1
ATOM 870 O O . ARG A 1 111 ? -0.278 4.882 -10.282 1.00 95.31 111 ARG A O 1
ATOM 877 N N . GLN A 1 112 ? -1.164 5.006 -12.345 1.00 93.00 112 GLN A N 1
ATOM 878 C CA . GLN A 1 112 ? -2.500 5.404 -11.889 1.00 93.00 112 GLN A CA 1
ATOM 879 C C . GLN A 1 112 ? -3.174 4.354 -10.987 1.00 93.00 112 GLN A C 1
ATOM 881 O O . GLN A 1 112 ? -3.561 4.712 -9.878 1.00 93.00 112 GLN A O 1
ATOM 886 N N . PRO A 1 113 ? -3.259 3.063 -11.367 1.00 95.44 113 PRO A N 1
ATOM 887 C CA . PRO A 1 113 ? -3.878 2.060 -10.504 1.00 95.44 113 PRO A CA 1
ATOM 888 C C . PRO A 1 113 ? -3.111 1.863 -9.193 1.00 95.44 113 PRO A C 1
ATOM 890 O O . PRO A 1 113 ? -3.735 1.600 -8.169 1.00 95.44 113 PRO A O 1
ATOM 893 N N . LEU A 1 114 ? -1.781 2.034 -9.188 1.00 95.94 114 LEU A N 1
ATOM 894 C CA . LEU A 1 114 ? -0.999 2.010 -7.951 1.00 95.94 114 LEU A CA 1
ATOM 895 C C . LEU A 1 114 ? -1.349 3.199 -7.043 1.00 95.94 114 LEU A C 1
ATOM 897 O O . LEU A 1 114 ? -1.555 3.013 -5.847 1.00 95.94 114 LEU A O 1
ATOM 901 N N . ALA A 1 115 ? -1.467 4.407 -7.602 1.00 94.50 115 ALA A N 1
ATOM 902 C CA . ALA A 1 115 ? -1.884 5.591 -6.849 1.00 94.50 115 ALA A CA 1
ATOM 903 C C . ALA A 1 115 ? -3.304 5.433 -6.278 1.00 94.50 115 ALA A C 1
ATOM 905 O O . ALA A 1 115 ? -3.545 5.746 -5.112 1.00 94.50 115 ALA A O 1
ATOM 906 N N . ASP A 1 116 ? -4.229 4.882 -7.065 1.00 95.38 116 ASP A N 1
ATOM 907 C CA . ASP A 1 116 ? -5.596 4.607 -6.622 1.00 95.38 116 ASP A CA 1
ATOM 908 C C . ASP A 1 116 ? -5.631 3.534 -5.524 1.00 95.38 116 ASP A C 1
ATOM 910 O O . ASP A 1 116 ? -6.387 3.661 -4.559 1.00 95.38 116 ASP A O 1
ATOM 914 N N . ALA A 1 117 ? -4.799 2.493 -5.634 1.00 95.44 117 ALA A N 1
ATOM 915 C CA . ALA A 1 117 ? -4.662 1.460 -4.610 1.00 95.44 117 ALA A CA 1
ATOM 916 C C . ALA A 1 117 ? -4.129 2.036 -3.290 1.00 95.44 117 ALA A C 1
ATOM 918 O O . ALA A 1 117 ? -4.697 1.755 -2.235 1.00 95.44 117 ALA A O 1
ATOM 919 N N . VAL A 1 118 ? -3.107 2.897 -3.347 1.00 96.00 118 VAL A N 1
ATOM 920 C CA . VAL A 1 118 ? -2.575 3.598 -2.166 1.00 96.00 118 VAL A CA 1
ATOM 921 C C . VAL A 1 118 ? -3.646 4.486 -1.533 1.00 96.00 118 VAL A C 1
ATOM 923 O O . VAL A 1 118 ? -3.865 4.418 -0.326 1.00 96.00 118 VAL A O 1
ATOM 926 N N . ASN A 1 119 ? -4.374 5.270 -2.332 1.00 96.50 119 ASN A N 1
ATOM 927 C CA . ASN A 1 119 ? -5.452 6.115 -1.818 1.00 96.50 119 ASN A CA 1
ATOM 928 C C . ASN A 1 119 ? -6.553 5.291 -1.138 1.00 96.50 119 ASN A C 1
ATOM 930 O O . ASN A 1 119 ? -7.025 5.668 -0.065 1.00 96.50 119 ASN A O 1
ATOM 934 N N . LYS A 1 120 ? -6.946 4.154 -1.724 1.00 95.50 120 LYS A N 1
ATOM 935 C CA . LYS A 1 120 ? -7.912 3.236 -1.106 1.00 95.50 120 LYS A CA 1
ATOM 936 C C . LYS A 1 120 ? -7.394 2.683 0.219 1.00 95.50 120 LYS A C 1
ATOM 938 O O . LYS A 1 120 ? -8.138 2.738 1.192 1.00 95.50 120 LYS A O 1
ATOM 943 N N . ALA A 1 121 ? -6.139 2.236 0.272 1.00 93.88 121 ALA A N 1
ATOM 944 C CA . ALA A 1 121 ? -5.518 1.716 1.490 1.00 93.88 121 ALA A CA 1
ATOM 945 C C . ALA A 1 121 ? -5.515 2.754 2.630 1.00 93.88 121 ALA A C 1
ATOM 947 O O . ALA A 1 121 ? -5.909 2.454 3.757 1.00 93.88 121 ALA A O 1
ATOM 948 N N . VAL A 1 122 ? -5.178 4.012 2.324 1.00 94.56 122 VAL A N 1
ATOM 949 C CA . VAL A 1 122 ? -5.218 5.114 3.302 1.00 94.56 122 VAL A CA 1
ATOM 950 C C . VAL A 1 122 ? -6.641 5.363 3.813 1.00 94.56 122 VAL A C 1
ATOM 952 O O . VAL A 1 122 ? -6.845 5.625 4.999 1.00 94.56 122 VAL A O 1
ATOM 955 N N . GLN A 1 123 ? -7.650 5.296 2.942 1.00 93.69 123 GLN A N 1
ATOM 956 C CA . GLN A 1 123 ? -9.043 5.477 3.365 1.00 93.69 123 GLN A CA 1
ATOM 957 C C . GLN A 1 123 ? -9.539 4.310 4.223 1.00 93.69 123 GLN A C 1
ATOM 959 O O . GLN A 1 123 ? -10.228 4.538 5.220 1.00 93.69 123 GLN A O 1
ATOM 964 N N . THR A 1 124 ? -9.167 3.073 3.886 1.00 92.19 124 THR A N 1
ATOM 965 C CA . THR A 1 124 ? -9.510 1.900 4.699 1.00 92.19 124 THR A CA 1
ATOM 966 C C . THR A 1 124 ? -8.852 1.955 6.073 1.00 92.19 124 THR A C 1
ATOM 968 O O . THR A 1 124 ? -9.526 1.691 7.066 1.00 92.19 124 THR A O 1
ATOM 971 N N . GLU A 1 125 ? -7.592 2.391 6.160 1.00 92.12 125 GLU A N 1
ATOM 972 C CA . GLU A 1 125 ? -6.887 2.573 7.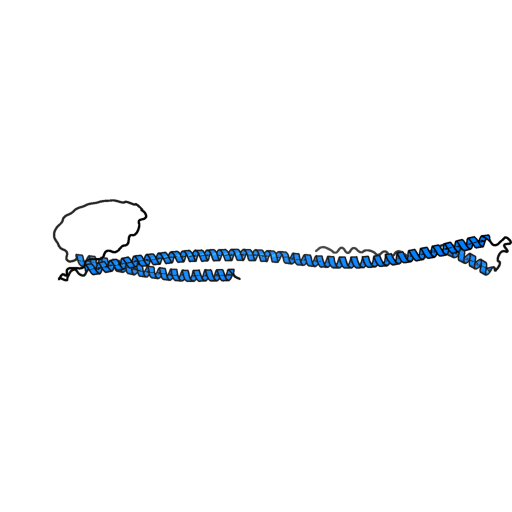434 1.00 92.12 125 GLU A CA 1
ATOM 973 C C . GLU A 1 125 ? -7.575 3.632 8.309 1.00 92.12 125 GLU A C 1
ATOM 975 O O . GLU A 1 125 ? -7.862 3.391 9.484 1.00 92.12 125 GLU A O 1
ATOM 980 N N . LYS A 1 126 ? -7.927 4.792 7.733 1.00 94.12 126 LYS A N 1
ATOM 981 C CA . LYS A 1 126 ? -8.668 5.844 8.450 1.00 94.12 126 LYS A CA 1
ATOM 982 C C . LYS A 1 126 ? -10.006 5.340 8.987 1.00 94.12 126 LYS A C 1
ATOM 984 O O . LYS A 1 126 ? -10.358 5.635 10.130 1.00 94.12 126 LYS A O 1
ATOM 989 N N . ALA A 1 127 ? -10.743 4.577 8.183 1.00 90.44 127 ALA A N 1
ATOM 990 C CA . ALA A 1 127 ? -12.018 4.001 8.595 1.00 90.44 127 ALA A CA 1
ATOM 991 C C . ALA A 1 127 ? -11.845 2.961 9.716 1.00 90.44 127 ALA A C 1
ATOM 993 O O . ALA A 1 127 ? -12.611 2.975 10.681 1.00 90.44 127 ALA A O 1
ATOM 994 N N . ALA A 1 128 ? -10.835 2.091 9.622 1.00 89.19 128 ALA A N 1
ATOM 995 C CA . ALA A 1 128 ? -10.520 1.106 10.656 1.00 89.19 128 ALA A CA 1
ATOM 996 C C . ALA A 1 128 ? -10.149 1.786 11.983 1.00 89.19 128 ALA A C 1
ATOM 998 O O . ALA A 1 128 ? -10.708 1.451 13.029 1.00 89.19 128 ALA A O 1
ATOM 999 N N . LYS A 1 129 ? -9.301 2.820 11.934 1.00 92.44 129 LYS A N 1
ATOM 1000 C CA . LYS A 1 129 ? -8.914 3.604 13.112 1.00 92.44 129 LYS A CA 1
ATOM 1001 C C . LYS A 1 129 ? -10.113 4.276 13.784 1.00 92.44 129 LYS A C 1
ATOM 1003 O O . LYS A 1 129 ? -10.269 4.184 14.997 1.00 92.44 129 LYS A O 1
ATOM 1008 N N . ALA A 1 130 ? -11.012 4.873 13.001 1.00 92.12 130 ALA A N 1
ATOM 1009 C CA . ALA A 1 130 ? -12.230 5.479 13.538 1.00 92.12 130 ALA A CA 1
ATOM 1010 C C . ALA A 1 130 ? -13.146 4.454 14.236 1.00 92.12 130 ALA A C 1
ATOM 1012 O O . ALA A 1 130 ? -13.717 4.751 15.288 1.00 92.12 130 ALA A O 1
ATOM 1013 N N . LYS A 1 131 ? -13.275 3.238 13.681 1.00 91.50 131 LYS A N 1
ATOM 1014 C CA . LYS A 1 131 ? -14.031 2.145 14.317 1.00 91.50 131 LYS A CA 1
ATOM 1015 C C . LYS A 1 131 ? -13.394 1.702 15.634 1.00 91.50 131 LYS A C 1
ATOM 1017 O O . LYS A 1 131 ? -14.117 1.527 16.615 1.00 91.50 131 LYS A O 1
ATOM 1022 N N . LEU A 1 132 ? -12.070 1.552 15.662 1.00 91.19 132 LEU A N 1
ATOM 1023 C CA . LEU A 1 132 ? -11.320 1.194 16.866 1.00 91.19 132 LEU A CA 1
ATOM 1024 C C . LEU A 1 132 ? -11.534 2.233 17.977 1.00 91.19 132 LEU A C 1
ATOM 1026 O O . LEU A 1 132 ? -11.907 1.873 19.093 1.00 91.19 132 LEU A O 1
ATOM 1030 N N . ASP A 1 133 ? -11.389 3.520 17.652 1.00 94.12 133 ASP A N 1
ATOM 1031 C CA . ASP A 1 133 ? -11.587 4.621 18.600 1.00 94.12 133 ASP A CA 1
ATOM 1032 C C . ASP A 1 133 ? -13.016 4.634 19.166 1.00 94.12 133 ASP A C 1
ATOM 1034 O O . ASP A 1 133 ? -13.221 4.833 20.367 1.00 94.12 133 ASP A O 1
ATOM 1038 N N . ALA A 1 134 ? -14.023 4.403 18.319 1.00 92.62 134 ALA A N 1
ATOM 1039 C CA . ALA A 1 134 ? -15.417 4.327 18.748 1.00 92.62 134 ALA A CA 1
ATOM 1040 C C . ALA A 1 134 ? -15.672 3.127 19.678 1.00 92.62 134 ALA A C 1
ATOM 1042 O O . ALA A 1 134 ? -16.333 3.272 20.711 1.00 92.62 134 ALA A O 1
ATOM 1043 N N . ALA A 1 135 ? -15.123 1.955 19.350 1.00 90.50 135 ALA A N 1
ATOM 1044 C CA . ALA A 1 135 ? -15.253 0.754 20.170 1.00 90.50 135 ALA A CA 1
ATOM 1045 C C . ALA A 1 135 ? -14.554 0.917 21.533 1.00 90.50 135 ALA A C 1
ATOM 1047 O O . ALA A 1 135 ? -15.127 0.567 22.569 1.00 90.50 135 ALA A O 1
ATOM 1048 N N . ALA A 1 136 ? -13.362 1.522 21.554 1.00 91.94 136 ALA A N 1
ATOM 1049 C CA . ALA A 1 136 ? -12.621 1.818 22.778 1.00 91.94 136 ALA A CA 1
ATOM 1050 C C . ALA A 1 136 ? -13.376 2.802 23.689 1.00 91.94 136 ALA A C 1
ATOM 1052 O O . ALA A 1 136 ? -13.490 2.565 24.894 1.00 91.94 136 ALA A O 1
ATOM 1053 N N . LYS A 1 137 ? -13.958 3.867 23.120 1.00 95.00 137 LYS A N 1
ATOM 1054 C CA . LYS A 1 137 ? -14.809 4.810 23.869 1.00 95.00 137 LYS A CA 1
ATOM 1055 C C . LYS A 1 137 ? -16.015 4.111 24.490 1.00 95.00 137 LYS A C 1
ATOM 1057 O O . LYS A 1 137 ? -16.231 4.237 25.694 1.00 95.00 137 LYS A O 1
ATOM 1062 N N . ARG A 1 138 ? -16.743 3.311 23.704 1.00 94.44 138 ARG A N 1
ATOM 1063 C CA . ARG A 1 138 ? -17.907 2.557 24.194 1.00 94.44 138 ARG A CA 1
ATOM 1064 C C . ARG A 1 138 ? -17.534 1.596 25.324 1.00 94.44 138 ARG A C 1
ATOM 1066 O O . ARG A 1 138 ? -18.260 1.491 26.309 1.00 94.44 138 ARG A O 1
ATOM 1073 N N . ARG A 1 139 ? -16.388 0.917 25.219 1.00 92.62 139 ARG A N 1
ATOM 1074 C CA . ARG A 1 139 ? -15.864 0.066 26.295 1.00 92.62 139 ARG A CA 1
ATOM 1075 C C . ARG A 1 139 ? -15.629 0.869 27.579 1.00 92.62 139 ARG A C 1
ATOM 1077 O O . ARG A 1 139 ? -16.096 0.456 28.636 1.00 92.62 139 ARG A O 1
ATOM 1084 N N . ALA A 1 140 ? -14.955 2.015 27.490 1.00 95.56 140 ALA A N 1
ATOM 1085 C CA . ALA A 1 140 ? -14.668 2.857 28.652 1.00 95.56 140 ALA A CA 1
ATOM 1086 C C . ALA A 1 140 ? -15.948 3.387 29.331 1.00 95.56 140 ALA A C 1
ATOM 1088 O O . ALA A 1 140 ? -16.017 3.478 30.558 1.00 95.56 140 ALA A O 1
ATOM 1089 N N . GLU A 1 141 ? -16.977 3.723 28.550 1.00 96.00 141 GLU A N 1
ATOM 1090 C CA . GLU A 1 141 ? -18.290 4.126 29.068 1.00 96.00 141 GLU A CA 1
ATOM 1091 C C . GLU A 1 141 ? -18.979 2.987 29.831 1.00 96.00 141 GLU A C 1
ATOM 1093 O O . GLU A 1 141 ? -19.457 3.195 30.949 1.00 96.00 141 GLU A O 1
ATOM 1098 N N . LEU A 1 142 ? -18.967 1.772 29.276 1.00 92.19 142 LEU A N 1
ATOM 1099 C CA . LEU A 1 142 ? -19.539 0.587 29.921 1.00 92.19 142 LEU A CA 1
ATOM 1100 C C . LEU A 1 142 ? -18.787 0.202 31.202 1.00 92.19 142 LEU A C 1
ATOM 1102 O O . LEU A 1 142 ? -19.419 -0.131 32.205 1.00 92.19 142 LEU A O 1
ATOM 1106 N N . GLU A 1 143 ? -17.456 0.305 31.217 1.00 94.44 143 GLU A N 1
ATOM 1107 C CA . GLU A 1 143 ? -16.646 0.079 32.424 1.00 94.44 143 GLU A CA 1
ATOM 1108 C C . GLU A 1 143 ? -17.019 1.066 33.544 1.00 94.44 143 GLU A C 1
ATOM 1110 O O . GLU A 1 143 ? -17.207 0.662 34.698 1.00 94.44 143 GLU A O 1
ATOM 1115 N N . LYS A 1 144 ? -17.209 2.351 33.208 1.00 96.56 144 LYS A N 1
ATOM 1116 C CA . LYS A 1 144 ? -17.680 3.367 34.164 1.00 96.56 144 LYS A CA 1
ATOM 1117 C C . LYS A 1 144 ? -19.090 3.067 34.672 1.00 96.56 144 LYS A C 1
ATOM 1119 O O . LYS A 1 144 ? -19.314 3.122 35.884 1.00 96.56 144 LYS A O 1
ATOM 1124 N N . ALA A 1 145 ? -20.022 2.734 33.778 1.00 93.94 145 ALA A N 1
ATOM 1125 C CA . ALA A 1 145 ? -21.404 2.411 34.135 1.00 93.94 145 ALA A CA 1
ATOM 1126 C C . ALA A 1 145 ? -21.474 1.207 35.088 1.00 93.94 145 ALA A C 1
ATOM 1128 O O . ALA A 1 145 ? -22.138 1.258 36.124 1.00 93.94 145 ALA A O 1
ATOM 1129 N N . LEU A 1 146 ? -20.710 0.156 34.795 1.00 92.94 146 LEU A N 1
ATOM 1130 C CA . LEU A 1 146 ? -20.618 -1.042 35.624 1.00 92.94 146 LEU A CA 1
ATOM 1131 C C . LEU A 1 146 ? -20.018 -0.736 37.005 1.00 92.94 146 LEU A C 1
ATOM 1133 O O . LEU A 1 146 ? -20.506 -1.235 38.022 1.00 92.94 146 LEU A O 1
ATOM 1137 N N . GLY A 1 147 ? -18.998 0.126 37.065 1.00 94.00 147 GLY A N 1
ATOM 1138 C CA . GLY A 1 147 ? -18.441 0.623 38.324 1.00 94.00 147 GLY A CA 1
ATOM 1139 C C . GLY A 1 147 ? -19.460 1.398 39.169 1.00 94.00 147 GLY A C 1
ATOM 1140 O O . GLY A 1 147 ? -19.533 1.194 40.382 1.00 94.00 147 GLY A O 1
ATOM 1141 N N . ALA A 1 148 ? -20.275 2.250 38.542 1.00 95.81 148 ALA A N 1
ATOM 1142 C CA . ALA A 1 148 ? -21.333 2.999 39.221 1.00 95.81 148 ALA A CA 1
ATOM 1143 C C . ALA A 1 148 ? -22.437 2.075 39.762 1.00 95.81 148 ALA A C 1
ATOM 1145 O O . ALA A 1 148 ? -22.784 2.166 40.940 1.00 95.81 148 ALA A O 1
ATOM 1146 N N . LEU A 1 149 ? -22.914 1.126 38.950 1.00 93.75 149 LEU A N 1
ATOM 1147 C CA . LEU A 1 149 ? -23.935 0.158 39.364 1.00 93.75 149 LEU A CA 1
ATOM 1148 C C . LEU A 1 149 ? -23.468 -0.714 40.537 1.00 93.75 149 LEU A C 1
ATOM 1150 O O . LEU A 1 149 ? -24.240 -0.973 41.457 1.00 93.75 149 LEU A O 1
ATOM 1154 N N . LYS A 1 150 ? -22.193 -1.127 40.559 1.00 92.44 150 LYS A N 1
ATOM 1155 C CA . LYS A 1 150 ? -21.617 -1.869 41.696 1.00 92.44 150 LYS A CA 1
ATOM 1156 C C . LYS A 1 150 ? -21.612 -1.051 42.988 1.00 92.44 150 LYS A C 1
ATOM 1158 O O . LYS A 1 150 ? -21.904 -1.599 44.050 1.00 92.44 150 LYS A O 1
ATOM 1163 N N . LYS A 1 151 ? -21.305 0.249 42.913 1.00 95.38 151 LYS A N 1
ATOM 1164 C CA . LYS A 1 151 ? -21.373 1.150 44.076 1.00 95.38 151 LYS A CA 1
ATOM 1165 C C . LYS A 1 151 ? -22.810 1.311 44.571 1.00 95.38 151 LYS A C 1
ATOM 1167 O O . LYS A 1 151 ? -23.040 1.242 45.775 1.00 95.38 151 LYS A O 1
ATOM 1172 N N . GLU A 1 152 ? -23.768 1.467 43.659 1.00 95.06 152 GLU A N 1
ATOM 1173 C CA . GLU A 1 152 ? -25.189 1.549 44.012 1.00 95.06 152 GLU A CA 1
ATOM 1174 C C . GLU A 1 152 ? -25.683 0.249 44.665 1.00 95.06 152 GLU A C 1
ATOM 1176 O O . GLU A 1 152 ? -26.326 0.292 45.713 1.00 95.06 152 GLU A O 1
ATOM 1181 N N . LEU A 1 153 ? -25.308 -0.913 44.118 1.00 92.88 153 LEU A N 1
ATOM 1182 C CA . LEU A 1 153 ? -25.620 -2.217 44.707 1.00 92.88 153 LEU A CA 1
ATOM 1183 C C . LEU A 1 153 ? -25.083 -2.332 46.141 1.00 92.88 153 LEU A C 1
ATOM 1185 O O . LEU A 1 153 ? -25.805 -2.791 47.028 1.00 92.88 153 LEU A O 1
ATOM 1189 N N . ALA A 1 154 ? -23.839 -1.909 46.381 1.00 94.00 154 ALA A N 1
ATOM 1190 C CA . ALA A 1 154 ? -23.239 -1.926 47.713 1.00 94.00 154 ALA A CA 1
ATOM 1191 C C . ALA A 1 154 ? -23.999 -1.019 48.698 1.00 94.00 154 ALA A C 1
ATOM 1193 O O . ALA A 1 154 ? -24.275 -1.440 49.822 1.00 94.00 154 ALA A O 1
ATOM 1194 N N . ALA A 1 155 ? -24.396 0.183 48.267 1.00 93.75 155 ALA A N 1
ATOM 1195 C CA . ALA A 1 155 ? -25.170 1.116 49.085 1.00 93.75 155 ALA A CA 1
ATOM 1196 C C . ALA A 1 155 ? -26.552 0.551 49.458 1.00 93.75 155 ALA A C 1
ATOM 1198 O O . ALA A 1 155 ? -26.891 0.492 50.639 1.00 93.75 155 ALA A O 1
ATOM 1199 N N . VAL A 1 156 ? -27.312 0.043 48.480 1.00 91.88 156 VAL A N 1
ATOM 1200 C CA . VAL A 1 156 ? -28.640 -0.554 48.726 1.00 91.88 156 VAL A CA 1
ATOM 1201 C C . VAL A 1 156 ? -28.531 -1.805 49.606 1.00 91.88 156 VAL A C 1
ATOM 1203 O O . VAL A 1 156 ? -29.394 -2.057 50.447 1.00 91.88 156 VAL A O 1
ATOM 1206 N N . THR A 1 157 ? -27.452 -2.581 49.466 1.00 91.44 157 THR A N 1
ATOM 1207 C CA . THR A 1 157 ? -27.196 -3.740 50.336 1.00 91.44 157 THR A CA 1
ATOM 1208 C C . THR A 1 157 ? -26.967 -3.300 51.784 1.00 91.44 157 THR A C 1
ATOM 1210 O O . THR A 1 157 ? -27.550 -3.878 52.699 1.00 91.44 157 THR A O 1
ATOM 1213 N N . ALA A 1 158 ? -26.173 -2.249 52.005 1.00 93.19 158 ALA A N 1
ATOM 1214 C CA . ALA A 1 158 ? -25.945 -1.698 53.340 1.00 93.19 158 ALA A CA 1
ATOM 1215 C C . ALA A 1 158 ? -27.231 -1.120 53.964 1.00 93.19 158 ALA A C 1
ATOM 1217 O O . ALA A 1 158 ? -27.483 -1.324 55.155 1.00 93.19 158 ALA A O 1
ATOM 1218 N N . GLU A 1 159 ? -28.070 -0.449 53.167 1.00 93.12 159 GLU A N 1
ATOM 1219 C CA . GLU A 1 159 ? -29.390 0.027 53.602 1.00 93.12 159 GLU A CA 1
ATOM 1220 C C . GLU A 1 159 ? -30.292 -1.132 54.045 1.00 93.12 159 GLU A C 1
ATOM 1222 O O . GLU A 1 159 ? -30.883 -1.070 55.126 1.00 93.12 159 GLU A O 1
ATOM 1227 N N . LEU A 1 160 ? -30.351 -2.214 53.261 1.00 90.25 160 LEU A N 1
ATOM 1228 C CA . LEU A 1 160 ? -31.138 -3.403 53.594 1.00 90.25 160 LEU A CA 1
ATOM 1229 C C . LEU A 1 160 ? -30.692 -4.028 54.924 1.00 90.25 160 LEU A C 1
ATOM 1231 O O . LEU A 1 160 ? -31.528 -4.333 55.774 1.00 90.25 160 LEU A O 1
ATOM 1235 N N . GLU A 1 161 ? -29.385 -4.187 55.132 1.00 91.69 161 GLU A N 1
ATOM 1236 C CA . GLU A 1 161 ? -28.842 -4.738 56.379 1.00 91.69 161 GLU A CA 1
ATOM 1237 C C . GLU A 1 161 ? -29.134 -3.837 57.591 1.00 91.69 161 GLU A C 1
ATOM 1239 O O . GLU A 1 161 ? -29.429 -4.328 58.683 1.00 91.69 161 GLU A O 1
ATOM 1244 N N . SER A 1 162 ? -29.139 -2.514 57.404 1.00 90.56 162 SER A N 1
ATOM 1245 C CA . SER A 1 162 ? -29.551 -1.560 58.442 1.00 90.56 162 SER A CA 1
ATOM 1246 C C . SER A 1 162 ? -31.036 -1.702 58.802 1.00 90.56 162 SER A C 1
ATOM 1248 O O . SER A 1 162 ? -31.384 -1.743 59.986 1.00 90.56 162 SER A O 1
ATOM 1250 N N . VAL A 1 163 ? -31.918 -1.845 57.803 1.00 88.19 163 VAL A N 1
ATOM 1251 C CA . VAL A 1 163 ? -33.360 -2.073 58.019 1.00 88.19 163 VAL A CA 1
ATOM 1252 C C . VAL A 1 163 ? -33.608 -3.385 58.766 1.00 88.19 163 VAL A C 1
ATOM 1254 O O . VAL A 1 163 ? -34.390 -3.396 59.720 1.00 88.19 163 VAL A O 1
ATOM 1257 N N . LYS A 1 164 ? -32.904 -4.467 58.411 1.00 86.81 164 LYS A N 1
ATOM 1258 C CA . LYS A 1 164 ? -32.997 -5.756 59.119 1.00 86.81 164 LYS A CA 1
ATOM 1259 C C . LYS A 1 164 ? -32.534 -5.665 60.573 1.00 86.81 164 LYS A C 1
ATOM 1261 O O . LYS A 1 164 ? -33.222 -6.160 61.463 1.00 86.81 164 LYS A O 1
ATOM 1266 N N . LYS A 1 165 ? -31.406 -4.995 60.843 1.00 86.94 165 LYS A N 1
ATOM 1267 C CA . LYS A 1 165 ? -30.912 -4.794 62.220 1.00 86.94 165 LYS A CA 1
ATOM 1268 C C . LYS A 1 165 ? -31.923 -4.042 63.088 1.00 86.94 165 LYS A C 1
ATOM 1270 O O . LYS A 1 165 ? -32.181 -4.456 64.216 1.00 86.94 165 LYS A O 1
ATOM 1275 N N . LYS A 1 166 ? -32.553 -2.992 62.547 1.00 84.75 166 LYS A N 1
ATOM 1276 C CA . LYS A 1 166 ? -33.632 -2.261 63.236 1.00 84.75 166 LYS A CA 1
ATOM 1277 C C . LYS A 1 166 ? -34.859 -3.143 63.503 1.00 84.75 166 LYS A C 1
ATOM 1279 O O . LYS A 1 166 ? -35.462 -3.023 64.564 1.00 84.75 166 LYS A O 1
ATOM 1284 N N . ALA A 1 167 ? -35.206 -4.050 62.581 1.00 78.81 167 ALA A N 1
ATOM 1285 C CA . ALA A 1 167 ? -36.289 -5.027 62.772 1.00 78.81 167 ALA A CA 1
ATOM 1286 C C . ALA A 1 167 ? -36.016 -5.939 63.973 1.00 78.81 167 ALA A C 1
ATOM 1288 O O . ALA A 1 167 ? -36.881 -6.140 64.822 1.00 78.81 167 ALA A O 1
ATOM 1289 N N . SER A 1 168 ? -34.781 -6.441 64.064 1.00 78.81 168 SER A N 1
ATOM 1290 C CA . SER A 1 168 ? -34.357 -7.341 65.136 1.00 78.81 168 SER A CA 1
ATOM 1291 C C . SER A 1 168 ? -34.357 -6.672 66.513 1.00 78.81 168 SER A C 1
ATOM 1293 O O . SER A 1 168 ? -34.686 -7.331 67.494 1.00 78.81 168 SER A O 1
ATOM 1295 N N . GLN A 1 169 ? -34.009 -5.383 66.609 1.00 73.69 169 GLN A N 1
ATOM 1296 C CA . GLN A 1 169 ? -34.037 -4.653 67.885 1.00 73.69 169 GLN A CA 1
ATOM 1297 C C . GLN A 1 169 ? -35.461 -4.344 68.366 1.00 73.69 169 GLN A C 1
ATOM 1299 O O . GLN A 1 169 ? -35.723 -4.417 69.563 1.00 73.69 169 GLN A O 1
ATOM 1304 N N . ASN A 1 170 ? -36.395 -4.057 67.456 1.00 63.69 170 ASN A N 1
ATOM 1305 C CA . ASN A 1 170 ? -37.782 -3.748 67.821 1.00 63.69 170 ASN A CA 1
ATOM 1306 C C . ASN A 1 170 ? -38.621 -4.990 68.181 1.00 63.69 170 ASN A C 1
ATOM 1308 O O . ASN A 1 170 ? -39.682 -4.846 68.782 1.00 63.69 170 ASN A O 1
ATOM 1312 N N . GLY A 1 171 ? -38.163 -6.200 67.837 1.00 55.25 171 GLY A N 1
ATOM 1313 C CA . GLY A 1 171 ? -38.834 -7.463 68.173 1.00 55.25 171 GLY A CA 1
ATOM 1314 C C . GLY A 1 171 ? -38.452 -8.075 69.529 1.00 55.25 171 GLY A C 1
ATOM 1315 O O . GLY A 1 171 ? -39.061 -9.062 69.927 1.00 55.25 171 GLY A O 1
ATOM 1316 N N . SER A 1 172 ? -37.469 -7.511 70.243 1.00 49.09 172 SER A N 1
ATOM 1317 C CA . SER A 1 172 ? -36.877 -8.101 71.458 1.00 49.09 172 SER A CA 1
ATOM 1318 C C . SER A 1 172 ? -37.092 -7.249 72.720 1.00 49.09 172 SER A C 1
ATOM 1320 O O . SER A 1 172 ? -36.175 -7.087 73.522 1.00 49.09 172 SER A O 1
ATOM 1322 N N . SER A 1 173 ? -38.290 -6.686 72.920 1.00 46.72 173 SER A N 1
ATOM 1323 C CA . SER A 1 173 ? -38.638 -5.938 74.147 1.00 46.72 173 SER A CA 1
ATOM 1324 C C . SER A 1 173 ? -39.483 -6.735 75.156 1.00 46.72 173 SER A C 1
ATOM 1326 O O . SER A 1 173 ? -40.201 -6.142 75.958 1.00 46.72 173 SER A O 1
ATOM 1328 N N . GLY A 1 174 ? -39.429 -8.069 75.122 1.00 48.41 174 GLY A N 1
ATOM 1329 C CA . GLY A 1 174 ? -40.098 -8.944 76.090 1.00 48.41 174 GLY A CA 1
ATOM 1330 C C . GLY A 1 174 ? -39.161 -10.056 76.546 1.00 48.41 174 GLY A C 1
ATOM 1331 O O . GLY A 1 174 ? -39.201 -11.149 75.996 1.00 48.41 174 GLY A O 1
ATOM 1332 N N . GLY A 1 175 ? -38.285 -9.761 77.504 1.00 43.38 175 GLY A N 1
ATOM 1333 C CA . GLY A 1 175 ? -37.310 -10.722 78.016 1.00 43.38 175 GLY A CA 1
ATOM 1334 C C . GLY A 1 175 ? -36.426 -10.097 79.085 1.00 43.38 175 GLY A C 1
ATOM 1335 O O . GLY A 1 175 ? -35.446 -9.432 78.778 1.00 43.38 175 GLY A O 1
ATOM 1336 N N . ASP A 1 176 ? -36.867 -10.283 80.318 1.00 45.66 176 ASP A N 1
ATOM 1337 C CA . ASP A 1 176 ? -36.286 -9.914 81.604 1.00 45.66 176 ASP A CA 1
ATOM 1338 C C . ASP A 1 176 ? -34.838 -10.415 81.825 1.00 45.66 176 ASP A C 1
ATOM 1340 O O . ASP A 1 176 ? -34.413 -11.398 81.218 1.00 45.66 176 ASP A O 1
ATOM 1344 N N . GLY A 1 177 ? -34.121 -9.784 82.764 1.00 48.78 177 GLY A N 1
ATOM 1345 C CA . GLY A 1 177 ? -32.940 -10.366 83.420 1.00 48.78 177 GLY A CA 1
ATOM 1346 C C . GLY A 1 177 ? -31.575 -9.849 82.957 1.00 48.78 177 GLY A C 1
ATOM 1347 O O . GLY A 1 177 ? -31.059 -10.219 81.908 1.00 48.78 177 GLY A O 1
ATOM 1348 N N . GLY A 1 178 ? -30.968 -8.990 83.778 1.00 50.97 178 GLY A N 1
ATOM 1349 C CA . GLY A 1 178 ? -29.750 -8.251 83.460 1.00 50.97 178 GLY A CA 1
ATOM 1350 C C . GLY A 1 178 ? -28.451 -9.051 83.358 1.00 50.97 178 GLY A C 1
ATOM 1351 O O . GLY A 1 178 ? -28.320 -10.172 83.833 1.00 50.97 178 GLY A O 1
ATOM 1352 N N . SER A 1 179 ? -27.427 -8.389 82.820 1.00 45.25 179 SER A N 1
ATOM 1353 C CA . SER A 1 179 ? -26.047 -8.656 83.210 1.00 45.25 179 SER A CA 1
ATOM 1354 C C . SER A 1 179 ? -25.171 -7.434 82.949 1.00 45.25 179 SER A C 1
ATOM 1356 O O . SER A 1 179 ? -25.229 -6.801 81.894 1.00 45.25 179 SER A O 1
ATOM 1358 N N . LYS A 1 180 ? -24.404 -7.068 83.975 1.00 54.62 180 LYS A N 1
ATOM 1359 C CA . LYS A 1 180 ? -23.439 -5.969 83.991 1.00 54.62 180 LYS A CA 1
ATOM 1360 C C . LYS A 1 180 ? -22.161 -6.384 83.258 1.00 54.62 180 LYS A C 1
ATOM 1362 O O . LYS A 1 180 ? -21.674 -7.487 83.460 1.00 54.62 180 LYS A O 1
ATOM 1367 N N . GLY A 1 181 ? -21.534 -5.414 82.594 1.00 51.69 181 GLY A N 1
ATOM 1368 C CA . GLY A 1 181 ? -20.076 -5.363 82.455 1.00 51.69 181 GLY A CA 1
ATOM 1369 C C . GLY A 1 181 ? -19.533 -5.744 81.081 1.00 51.69 181 GLY A C 1
ATOM 1370 O O . GLY A 1 181 ? -19.573 -6.896 80.676 1.00 51.69 181 GLY A O 1
ATOM 1371 N N . GLY A 1 182 ? -18.944 -4.764 80.392 1.00 43.38 182 GLY A N 1
ATOM 1372 C CA . GLY A 1 182 ? -18.200 -5.007 79.156 1.00 43.38 182 GLY A CA 1
ATOM 1373 C C . GLY A 1 182 ? -17.771 -3.721 78.460 1.00 43.38 182 GLY A C 1
ATOM 1374 O O . GLY A 1 182 ? -18.415 -3.267 77.524 1.00 43.38 182 GLY A O 1
ATOM 1375 N N . LYS A 1 183 ? -16.693 -3.119 78.962 1.00 50.00 183 LYS A N 1
ATOM 1376 C CA . LYS A 1 183 ? -16.001 -1.926 78.450 1.00 50.00 183 LYS A CA 1
ATOM 1377 C C . LYS A 1 183 ? -15.598 -2.088 76.964 1.00 50.00 183 LYS A C 1
ATOM 1379 O O . LYS A 1 183 ? -15.006 -3.115 76.639 1.00 50.00 183 LYS A O 1
ATOM 1384 N N . PRO A 1 184 ? -15.823 -1.101 76.074 1.00 57.16 184 PRO A N 1
ATOM 1385 C CA . PRO A 1 184 ? -15.343 -1.181 74.695 1.00 57.16 184 PRO A CA 1
ATOM 1386 C C . PRO A 1 184 ? -13.885 -0.694 74.576 1.00 57.16 184 PRO A C 1
ATOM 1388 O O . PRO A 1 184 ? -13.510 0.272 75.251 1.00 57.16 184 PRO A O 1
ATOM 1391 N N . PRO A 1 185 ? -13.052 -1.310 73.715 1.00 57.31 185 PRO A N 1
ATOM 1392 C CA . PRO A 1 185 ? -11.763 -0.751 73.351 1.00 57.31 185 PRO A CA 1
ATOM 1393 C C . PRO A 1 185 ? -11.910 0.321 72.264 1.00 57.31 185 PRO A C 1
ATOM 1395 O O . PRO A 1 185 ? -12.626 0.177 71.274 1.00 57.31 185 PRO A O 1
ATOM 1398 N N . SER A 1 186 ? -11.183 1.408 72.488 1.00 60.16 186 SER A N 1
ATOM 1399 C CA . SER A 1 186 ? -10.881 2.496 71.567 1.00 60.16 186 SER A CA 1
ATOM 1400 C C . SER A 1 186 ? -10.101 2.012 70.341 1.00 60.16 186 SER A C 1
ATOM 1402 O O . SER A 1 186 ? -9.095 1.323 70.502 1.00 60.16 186 SER A O 1
ATOM 1404 N N . GLY A 1 187 ? -10.482 2.454 69.138 1.00 44.59 187 GLY A N 1
ATOM 1405 C CA . GLY A 1 187 ? -9.697 2.199 67.927 1.00 44.59 187 GLY A CA 1
ATOM 1406 C C . GLY A 1 187 ? -10.208 2.909 66.671 1.00 44.59 187 GLY A C 1
ATOM 1407 O O . GLY A 1 187 ? -11.018 2.355 65.947 1.00 44.59 187 GLY A O 1
ATOM 1408 N N . GLN A 1 188 ? -9.705 4.132 66.462 1.00 44.41 188 GLN A N 1
ATOM 1409 C CA . GLN A 1 188 ? -9.326 4.790 65.194 1.00 44.41 188 GLN A CA 1
ATOM 1410 C C . GLN A 1 188 ? -10.200 4.701 63.922 1.00 44.41 188 GLN A C 1
ATOM 1412 O O . GLN A 1 188 ? -10.441 3.638 63.366 1.00 44.41 188 GLN A O 1
ATOM 1417 N N . GLY A 1 189 ? -10.446 5.880 63.327 1.00 39.31 189 GLY A N 1
ATOM 1418 C CA . GLY A 1 189 ? -10.625 6.018 61.874 1.00 39.31 189 GLY A CA 1
ATOM 1419 C C . GLY A 1 189 ? -11.401 7.262 61.430 1.00 39.31 189 GLY A C 1
ATOM 1420 O O . GLY A 1 189 ? -12.594 7.177 61.172 1.00 39.31 189 GLY A O 1
ATOM 1421 N N . LYS A 1 190 ? -10.724 8.415 61.317 1.00 49.31 190 LYS A N 1
ATOM 1422 C CA . LYS A 1 190 ? -11.229 9.636 60.648 1.00 49.31 190 LYS A CA 1
ATOM 1423 C C . LYS A 1 190 ? -11.589 9.359 59.178 1.00 49.31 190 LYS A C 1
ATOM 1425 O O . LYS A 1 190 ? -10.771 8.763 58.482 1.00 49.31 190 LYS A O 1
ATOM 1430 N N . PRO A 1 191 ? -12.655 9.985 58.655 1.00 47.28 191 PRO A N 1
ATOM 1431 C CA . PRO A 1 191 ? -12.649 10.487 57.285 1.00 47.28 191 PRO A CA 1
ATOM 1432 C C . PRO A 1 191 ? -12.687 12.020 57.248 1.00 47.28 191 PRO A C 1
ATOM 1434 O O . PRO A 1 191 ? -13.427 12.677 57.979 1.00 47.28 191 PRO A O 1
ATOM 1437 N N . SER A 1 192 ? -11.834 12.563 56.382 1.00 50.94 192 SER A N 1
ATOM 1438 C CA . SER A 1 192 ? -11.714 13.977 56.036 1.00 50.94 192 SER A CA 1
ATOM 1439 C C . SER A 1 192 ? -12.955 14.488 55.302 1.00 50.94 192 SER A C 1
ATOM 1441 O O . SER A 1 192 ? -13.551 13.778 54.497 1.00 50.94 192 SER A O 1
ATOM 1443 N N . GLN A 1 193 ? -13.291 15.746 55.578 1.00 43.41 193 GLN A N 1
ATOM 1444 C CA . GLN A 1 193 ? -14.292 16.563 54.897 1.00 43.41 193 GLN A CA 1
ATOM 1445 C C . GLN A 1 193 ? -13.930 16.828 53.427 1.00 43.41 193 GLN A C 1
ATOM 1447 O O . GLN A 1 193 ? -12.753 17.021 53.123 1.00 43.41 193 GLN A O 1
ATOM 1452 N N . ALA A 1 194 ? -14.953 16.966 52.576 1.00 40.84 194 ALA A N 1
ATOM 1453 C CA . ALA A 1 194 ? -15.015 17.982 51.521 1.00 40.84 194 ALA A CA 1
ATOM 1454 C C . ALA A 1 194 ? -16.478 18.232 51.081 1.00 40.84 194 ALA A C 1
ATOM 1456 O O . ALA A 1 194 ? -17.195 17.290 50.761 1.00 40.84 194 ALA A O 1
ATOM 1457 N N . GLU A 1 195 ? -16.854 19.518 51.109 1.00 41.09 195 GLU A N 1
ATOM 1458 C CA . GLU A 1 195 ? -17.833 20.246 50.271 1.00 41.09 195 GLU A CA 1
ATOM 1459 C C . GLU A 1 195 ? -19.309 19.804 50.261 1.00 41.09 195 GLU A C 1
ATOM 1461 O O . GLU A 1 195 ? -19.689 18.768 49.735 1.00 41.09 195 GLU A O 1
ATOM 1466 N N . GLN A 1 196 ? -20.203 20.505 50.972 1.00 40.03 196 GLN A N 1
ATOM 1467 C CA . GLN A 1 196 ? -20.854 21.794 50.639 1.00 40.03 196 GLN A CA 1
ATOM 1468 C C . GLN A 1 196 ? -21.744 21.772 49.382 1.00 40.03 196 GLN A C 1
ATOM 1470 O O . GLN A 1 196 ? -21.274 21.778 48.253 1.00 40.03 196 GLN A O 1
ATOM 1475 N N . GLY A 1 197 ? -23.056 21.878 49.616 1.00 41.19 197 GLY A N 1
ATOM 1476 C CA . GLY A 1 197 ? -24.079 22.141 48.604 1.00 41.19 197 GLY A CA 1
ATOM 1477 C C . GLY A 1 197 ? -25.421 22.470 49.259 1.00 41.19 197 GLY A C 1
ATOM 1478 O O . GLY A 1 197 ? -26.228 21.586 49.518 1.00 41.19 197 GLY A O 1
ATOM 1479 N N . LYS A 1 198 ? -25.613 23.753 49.588 1.00 44.84 198 LYS A N 1
ATOM 1480 C CA . LYS A 1 198 ? -26.835 24.374 50.127 1.00 44.84 198 LYS A CA 1
ATOM 1481 C C . LYS A 1 198 ? -28.054 24.152 49.218 1.00 44.84 198 LYS A C 1
ATOM 1483 O O . LYS A 1 198 ? -27.968 24.450 48.035 1.00 44.84 198 LYS A O 1
ATOM 1488 N N . ALA A 1 199 ? -29.211 23.859 49.810 1.00 40.81 199 ALA A N 1
ATOM 1489 C CA . ALA A 1 199 ? -30.471 24.532 49.475 1.00 40.81 199 ALA A CA 1
ATOM 1490 C C . ALA A 1 199 ? -31.467 24.356 50.630 1.00 40.81 199 ALA A C 1
ATOM 1492 O O . ALA A 1 199 ? -31.845 23.246 50.994 1.00 40.81 199 ALA A O 1
ATOM 1493 N N . ALA A 1 200 ? -31.838 25.482 51.231 1.00 46.91 200 ALA A N 1
ATOM 1494 C CA . ALA A 1 200 ? -32.863 25.598 52.251 1.00 46.91 200 ALA A CA 1
ATOM 1495 C C . ALA A 1 200 ? -34.245 25.663 51.594 1.00 46.91 200 ALA A C 1
ATOM 1497 O O . ALA A 1 200 ? -34.412 26.434 50.656 1.00 46.91 200 ALA A O 1
ATOM 1498 N N . VAL A 1 201 ? -35.238 24.967 52.151 1.00 43.62 201 VAL A N 1
ATOM 1499 C CA . VAL A 1 201 ? -36.625 25.451 52.186 1.00 43.62 201 VAL A CA 1
ATOM 1500 C C . VAL A 1 201 ? -37.199 25.089 53.549 1.00 43.62 201 VAL A C 1
ATOM 1502 O O . VAL A 1 201 ? -37.427 23.928 53.878 1.00 43.62 201 VAL A O 1
ATOM 1505 N N . SER A 1 202 ? -37.359 26.136 54.351 1.00 46.62 202 SER A N 1
ATOM 1506 C CA . SER A 1 202 ? -38.126 26.168 55.584 1.00 46.62 202 SER A CA 1
ATOM 1507 C C . SER A 1 202 ? -39.580 26.452 55.222 1.00 46.62 202 SER A C 1
ATOM 1509 O O . SER A 1 202 ? -39.850 27.388 54.472 1.00 46.62 202 SER A O 1
ATOM 1511 N N . THR A 1 203 ? -40.514 25.688 55.770 1.00 43.12 203 THR A N 1
ATOM 1512 C CA . THR A 1 203 ? -41.851 26.197 56.091 1.00 43.12 203 THR A CA 1
ATOM 1513 C C . THR A 1 203 ? -42.371 25.401 57.274 1.00 43.12 203 THR A C 1
ATOM 1515 O O . THR A 1 203 ? -42.705 24.223 57.199 1.00 43.12 203 THR A O 1
ATOM 1518 N N . SER A 1 204 ? -42.308 26.066 58.418 1.00 48.09 204 SER A N 1
ATOM 1519 C CA . SER A 1 204 ? -42.907 25.676 59.679 1.00 48.09 204 SER A CA 1
ATOM 1520 C C . SER A 1 204 ? -44.411 25.907 59.626 1.00 48.09 204 SER A C 1
ATOM 1522 O O . SER A 1 204 ? -44.828 27.041 59.408 1.00 48.09 204 SER A O 1
ATOM 1524 N N . GLU A 1 205 ? -45.206 24.896 59.960 1.00 44.22 205 GLU A N 1
ATOM 1525 C CA . GLU A 1 205 ? -46.571 25.123 60.426 1.00 44.22 205 GLU A CA 1
ATOM 1526 C C . GLU A 1 205 ? -46.851 24.212 61.623 1.00 44.22 205 GLU A C 1
ATOM 1528 O O . GLU A 1 205 ? -46.940 22.989 61.525 1.00 44.22 205 GLU A O 1
ATOM 1533 N N . LYS A 1 206 ? -46.874 24.842 62.801 1.00 47.69 206 LYS A N 1
ATOM 1534 C CA . LYS A 1 206 ? -47.320 24.258 64.064 1.00 47.69 206 LYS A CA 1
ATOM 1535 C C . LYS A 1 206 ? -48.831 24.436 64.144 1.00 47.69 206 LYS A C 1
ATOM 1537 O O . LYS A 1 206 ? -49.291 25.568 64.235 1.00 47.69 206 LYS A O 1
ATOM 1542 N N . ALA A 1 207 ? -49.562 23.338 64.282 1.00 43.38 207 ALA A N 1
ATOM 1543 C CA . ALA A 1 207 ? -50.860 23.340 64.942 1.00 43.38 207 ALA A CA 1
ATOM 1544 C C . ALA A 1 207 ? -50.862 22.231 65.996 1.00 43.38 207 ALA A C 1
ATOM 1546 O O . ALA A 1 207 ? -50.704 21.048 65.708 1.00 43.38 207 ALA A O 1
ATOM 1547 N N . ASN A 1 208 ? -50.952 22.674 67.244 1.00 47.53 208 ASN A N 1
ATOM 1548 C CA . ASN A 1 208 ? -50.984 21.880 68.457 1.00 47.53 208 ASN A CA 1
ATOM 1549 C C . ASN A 1 208 ? -52.458 21.607 68.777 1.00 47.53 208 ASN A C 1
ATOM 1551 O O . ASN A 1 208 ? -53.200 22.556 69.014 1.00 47.53 208 ASN A O 1
ATOM 1555 N N . THR A 1 209 ? -52.882 20.347 68.811 1.00 43.97 209 THR A N 1
ATOM 1556 C CA . THR A 1 209 ? -54.115 19.954 69.502 1.00 43.97 209 THR A CA 1
ATOM 1557 C C . THR A 1 209 ? -53.816 18.756 70.387 1.00 43.97 209 THR A C 1
ATOM 1559 O O . THR A 1 209 ? -53.297 17.724 69.972 1.00 43.97 209 THR A O 1
ATOM 1562 N N . LYS A 1 210 ? -54.059 18.997 71.670 1.00 53.97 210 LYS A N 1
ATOM 1563 C CA . LYS A 1 210 ? -53.843 18.119 72.804 1.00 53.97 210 LYS A CA 1
ATOM 1564 C C . LYS A 1 210 ? -55.193 17.468 73.057 1.00 53.97 210 LYS A C 1
ATOM 1566 O O . LYS A 1 210 ? -56.079 18.147 73.562 1.00 53.97 210 LYS A O 1
ATOM 1571 N N . ASP A 1 211 ? -55.342 16.204 72.687 1.00 42.69 211 ASP A N 1
ATOM 1572 C CA . ASP A 1 211 ? -56.483 15.411 73.126 1.00 42.69 211 ASP A CA 1
ATOM 1573 C C . ASP A 1 211 ? -56.006 14.075 73.686 1.00 42.69 211 ASP A C 1
ATOM 1575 O O . ASP A 1 211 ? -55.091 13.427 73.168 1.00 42.69 211 ASP A O 1
ATOM 1579 N N . ALA A 1 212 ? -56.558 13.754 74.844 1.00 49.25 212 ALA A N 1
ATOM 1580 C CA . ALA A 1 212 ? -56.130 12.687 75.716 1.00 49.25 212 ALA A CA 1
ATOM 1581 C C . ALA A 1 212 ? -57.066 11.490 75.560 1.00 49.25 212 ALA A C 1
ATOM 1583 O O . ALA A 1 212 ? -58.279 11.636 75.515 1.00 49.25 212 ALA A O 1
ATOM 1584 N N . GLY A 1 213 ? -56.487 10.291 75.622 1.00 50.50 213 GLY A N 1
ATOM 1585 C CA . GLY A 1 213 ? -57.218 9.127 76.117 1.00 50.50 213 GLY A CA 1
ATOM 1586 C C . GLY A 1 213 ? -57.793 8.189 75.062 1.00 50.50 213 GLY A C 1
ATOM 1587 O O . GLY A 1 213 ? -58.998 8.070 74.925 1.00 50.50 213 GLY A O 1
ATOM 1588 N N . ALA A 1 214 ? -56.922 7.405 74.432 1.00 44.16 214 ALA A N 1
ATOM 1589 C CA . ALA A 1 214 ? -57.131 5.970 74.219 1.00 44.16 214 ALA A CA 1
ATOM 1590 C C . ALA A 1 214 ? -55.804 5.377 73.737 1.00 44.16 214 ALA A C 1
ATOM 1592 O O . ALA A 1 214 ? -55.315 5.744 72.676 1.00 44.16 214 ALA A O 1
ATOM 1593 N N . LYS A 1 215 ? -55.188 4.487 74.522 1.00 55.50 215 LYS A N 1
ATOM 1594 C CA . LYS A 1 215 ? -53.946 3.789 74.156 1.00 55.50 215 LYS A CA 1
ATOM 1595 C C . LYS A 1 215 ? -54.303 2.742 73.087 1.00 55.50 215 LYS A C 1
ATOM 1597 O O . LYS A 1 215 ? -54.906 1.729 73.448 1.00 55.50 215 LYS A O 1
ATOM 1602 N N . PRO A 1 216 ? -53.998 2.945 71.789 1.00 48.69 216 PRO A N 1
ATOM 1603 C CA . PRO A 1 216 ? -54.401 1.999 70.768 1.00 48.69 216 PRO A CA 1
ATOM 1604 C C . PRO A 1 216 ? -53.394 0.854 70.753 1.00 48.69 216 PRO A C 1
ATOM 1606 O O . PRO A 1 216 ? -52.216 1.020 70.446 1.00 48.69 216 PRO A O 1
ATOM 1609 N N . ARG A 1 217 ? -53.876 -0.350 71.052 1.00 50.62 217 ARG A N 1
ATOM 1610 C CA . ARG A 1 217 ? -53.113 -1.606 71.008 1.00 50.62 217 ARG A CA 1
ATOM 1611 C C . ARG A 1 217 ? -52.671 -2.010 69.579 1.00 50.62 217 ARG A C 1
ATOM 1613 O O . ARG A 1 217 ? -52.145 -3.099 69.417 1.00 50.62 217 ARG A O 1
ATOM 1620 N N . GLY A 1 218 ? -52.864 -1.148 68.569 1.00 55.34 218 GLY A N 1
ATOM 1621 C CA . GLY A 1 218 ? -52.582 -1.391 67.142 1.00 55.34 218 GLY A CA 1
ATOM 1622 C C . GLY A 1 218 ? -51.365 -0.654 66.554 1.00 55.34 218 GLY A C 1
ATOM 1623 O O . GLY A 1 218 ? -51.133 -0.719 65.350 1.00 55.34 218 GLY A O 1
ATOM 1624 N N . GLU A 1 219 ? -50.570 0.057 67.361 1.00 57.03 219 GLU A N 1
ATOM 1625 C CA . GLU A 1 219 ? -49.413 0.835 66.869 1.00 57.03 219 GLU A CA 1
ATOM 1626 C C . GLU A 1 219 ? -48.185 -0.030 66.503 1.00 57.03 219 GLU A C 1
ATOM 1628 O O . GLU A 1 219 ? -47.287 0.408 65.781 1.00 57.03 219 GLU A O 1
ATOM 1633 N N . ALA A 1 220 ? -48.131 -1.269 66.998 1.00 60.69 220 ALA A N 1
ATOM 1634 C CA . ALA A 1 220 ? -47.069 -2.221 66.671 1.00 60.69 220 ALA A CA 1
ATOM 1635 C C . ALA A 1 220 ? -47.264 -2.840 65.273 1.00 60.69 220 ALA A C 1
ATOM 1637 O O . ALA A 1 220 ? -46.300 -2.993 64.520 1.00 60.69 220 ALA A O 1
ATOM 1638 N N . ASP A 1 221 ? -48.514 -3.116 64.890 1.00 64.81 221 ASP A N 1
ATOM 1639 C CA . ASP A 1 221 ? -48.843 -3.729 63.599 1.00 64.81 221 ASP A CA 1
ATOM 1640 C C . ASP A 1 221 ? -48.616 -2.770 62.420 1.00 64.81 221 ASP A C 1
ATOM 1642 O O . ASP A 1 221 ? -48.165 -3.182 61.348 1.00 64.81 221 ASP A O 1
ATOM 1646 N N . SER A 1 222 ? -48.839 -1.465 62.614 1.00 71.31 222 SER A N 1
ATOM 1647 C CA . SER A 1 222 ? -48.577 -0.445 61.588 1.00 71.31 222 SER A CA 1
ATOM 1648 C C . SER A 1 222 ? -47.076 -0.222 61.337 1.00 71.31 222 SER A C 1
ATOM 1650 O O . SER A 1 222 ? -46.657 -0.045 60.186 1.00 71.31 222 SER A O 1
ATOM 1652 N N . LYS A 1 223 ? -46.236 -0.301 62.380 1.00 75.81 223 LYS A N 1
ATOM 1653 C CA . LYS A 1 223 ? -44.766 -0.211 62.263 1.00 75.81 223 LYS A CA 1
ATOM 1654 C C . LYS A 1 223 ? -44.171 -1.434 61.563 1.00 75.81 223 LYS A C 1
ATOM 1656 O O . LYS A 1 223 ? -43.315 -1.282 60.694 1.00 75.81 223 LYS A O 1
ATOM 1661 N N . LYS A 1 224 ? -44.678 -2.633 61.857 1.00 78.69 224 LYS A N 1
ATOM 1662 C CA . LYS A 1 224 ? -44.258 -3.862 61.168 1.00 78.69 224 LYS A CA 1
ATOM 1663 C C . LYS A 1 224 ? -44.619 -3.837 59.678 1.00 78.69 224 LYS A C 1
ATOM 1665 O O . LYS A 1 224 ? -43.761 -4.060 58.831 1.00 78.69 224 LYS A O 1
ATOM 1670 N N . LYS A 1 225 ? -45.854 -3.444 59.344 1.00 82.00 225 LYS A N 1
ATOM 1671 C CA . LYS A 1 225 ? -46.327 -3.368 57.950 1.00 82.00 225 LYS A CA 1
ATOM 1672 C C . LYS A 1 225 ? -45.531 -2.376 57.095 1.00 82.00 225 LYS A C 1
ATOM 1674 O O . LYS A 1 225 ? -45.266 -2.637 55.923 1.00 82.00 225 LYS A O 1
ATOM 1679 N N . THR A 1 226 ? -45.151 -1.231 57.663 1.00 84.69 226 THR A N 1
ATOM 1680 C CA . THR A 1 226 ? -44.323 -0.241 56.953 1.00 84.69 226 THR A CA 1
ATOM 1681 C C . THR A 1 226 ? -42.890 -0.731 56.763 1.00 84.69 226 THR A C 1
ATOM 1683 O O . THR A 1 226 ? -42.323 -0.533 55.689 1.00 84.69 226 THR A O 1
ATOM 1686 N N . GLN A 1 227 ? -42.334 -1.442 57.743 1.00 84.56 227 GLN A N 1
ATOM 1687 C CA . GLN A 1 227 ? -41.007 -2.039 57.645 1.00 84.56 227 GLN A CA 1
ATOM 1688 C C . GLN A 1 227 ? -40.925 -3.138 56.574 1.00 84.56 227 GLN A C 1
ATOM 1690 O O . GLN A 1 227 ? -40.053 -3.073 55.703 1.00 84.56 227 GLN A O 1
ATOM 1695 N N . ASP A 1 228 ? -41.870 -4.079 56.570 1.00 85.94 228 ASP A N 1
ATOM 1696 C CA . ASP A 1 228 ? -41.940 -5.148 55.565 1.00 85.94 228 ASP A CA 1
ATOM 1697 C C . ASP A 1 228 ? -42.057 -4.568 54.144 1.00 85.94 228 ASP A C 1
ATOM 1699 O O . ASP A 1 228 ? -41.397 -5.026 53.209 1.00 85.94 228 ASP A O 1
ATOM 1703 N N . ALA A 1 229 ? -42.826 -3.484 53.983 1.00 89.38 229 ALA A N 1
ATOM 1704 C CA . ALA A 1 229 ? -42.935 -2.769 52.715 1.00 89.38 229 ALA A CA 1
ATOM 1705 C C . ALA A 1 229 ? -41.609 -2.109 52.290 1.00 89.38 229 ALA A C 1
ATOM 1707 O O . ALA A 1 229 ? -41.263 -2.137 51.106 1.00 89.38 229 ALA A O 1
ATOM 1708 N N . THR A 1 230 ? -40.848 -1.521 53.222 1.00 90.88 230 THR A N 1
ATOM 1709 C CA . THR A 1 230 ? -39.519 -0.959 52.911 1.00 90.88 230 THR A CA 1
ATOM 1710 C C . THR A 1 230 ? -38.496 -2.038 52.566 1.00 90.88 230 THR A C 1
ATOM 1712 O O . THR A 1 230 ? -37.739 -1.868 51.610 1.00 90.88 230 THR A O 1
ATOM 1715 N N . GLU A 1 231 ? -38.505 -3.173 53.268 1.00 91.06 231 GLU A N 1
ATOM 1716 C CA . GLU A 1 231 ? -37.617 -4.294 52.966 1.00 91.06 231 GLU A CA 1
ATOM 1717 C C . GLU A 1 231 ? -37.937 -4.900 51.593 1.00 91.06 231 GLU A C 1
ATOM 1719 O O . GLU A 1 231 ? -37.030 -5.133 50.791 1.00 91.06 231 GLU A O 1
ATOM 1724 N N . ALA A 1 232 ? -39.223 -5.086 51.277 1.00 92.12 232 ALA A N 1
ATOM 1725 C CA . ALA A 1 232 ? -39.662 -5.563 49.968 1.00 92.12 232 ALA A CA 1
ATOM 1726 C C . ALA A 1 232 ? -39.209 -4.626 48.834 1.00 92.12 232 ALA A C 1
ATOM 1728 O O . ALA A 1 232 ? -38.687 -5.099 47.822 1.00 92.12 232 ALA A O 1
ATOM 1729 N N . LYS A 1 233 ? -39.325 -3.302 49.021 1.00 94.31 233 LYS A N 1
ATOM 1730 C CA . LYS A 1 233 ? -38.831 -2.301 48.057 1.00 94.31 233 LYS A CA 1
ATOM 1731 C C . LYS A 1 233 ? -37.315 -2.387 47.854 1.00 94.31 233 LYS A C 1
ATOM 1733 O O . LYS A 1 233 ? -36.857 -2.370 46.714 1.00 94.31 233 LYS A O 1
ATOM 1738 N N . LEU A 1 234 ? -36.535 -2.519 48.929 1.00 92.31 234 LEU A N 1
ATOM 1739 C CA . LEU A 1 234 ? -35.076 -2.655 48.840 1.00 92.31 234 LEU A CA 1
ATOM 1740 C C . LEU A 1 234 ? -34.663 -3.967 48.159 1.00 92.31 234 LEU A C 1
ATOM 1742 O O . LEU A 1 234 ? -33.771 -3.961 47.312 1.00 92.31 234 LEU A O 1
ATOM 1746 N N . ARG A 1 235 ? -35.339 -5.083 48.459 1.00 91.44 235 ARG A N 1
ATOM 1747 C CA . ARG A 1 235 ? -35.107 -6.373 47.785 1.00 91.44 235 ARG A CA 1
ATOM 1748 C C . ARG A 1 235 ? -35.421 -6.301 46.288 1.00 91.44 235 ARG A C 1
ATOM 1750 O O . ARG A 1 235 ? -34.636 -6.811 45.492 1.00 91.44 235 ARG A O 1
ATOM 1757 N N . ALA A 1 236 ? -36.513 -5.637 45.903 1.00 93.62 236 ALA A N 1
ATOM 1758 C CA . ALA A 1 236 ? -36.846 -5.406 44.498 1.00 93.62 236 ALA A CA 1
ATOM 1759 C C . ALA A 1 236 ? -35.767 -4.564 43.794 1.00 93.62 236 ALA A C 1
ATOM 1761 O O . ALA A 1 236 ? -35.270 -4.961 42.741 1.00 93.62 236 ALA A O 1
ATOM 1762 N N . ARG A 1 237 ? -35.318 -3.468 44.424 1.00 93.69 237 ARG A N 1
ATOM 1763 C CA . ARG A 1 237 ? -34.233 -2.625 43.895 1.00 93.69 237 ARG A CA 1
ATOM 1764 C C . ARG A 1 237 ? -32.910 -3.387 43.761 1.00 93.69 237 ARG A C 1
ATOM 1766 O O . ARG A 1 237 ? -32.207 -3.207 42.773 1.00 93.69 237 ARG A O 1
ATOM 1773 N N . LEU A 1 238 ? -32.569 -4.272 44.704 1.00 92.69 238 LEU A N 1
ATOM 1774 C CA . LEU A 1 238 ? -31.385 -5.138 44.589 1.00 92.69 238 LEU A CA 1
ATOM 1775 C C . LEU A 1 238 ? -31.483 -6.106 43.409 1.00 92.69 238 LEU A C 1
ATOM 1777 O O . LEU A 1 238 ? -30.493 -6.300 42.706 1.00 92.69 238 LEU A O 1
ATOM 1781 N N . ALA A 1 239 ? -32.649 -6.720 43.196 1.00 92.69 239 ALA A N 1
ATOM 1782 C CA . ALA A 1 239 ? -32.864 -7.614 42.062 1.00 92.69 239 ALA A CA 1
ATOM 1783 C C . ALA A 1 239 ? -32.713 -6.864 40.728 1.00 92.69 239 ALA A C 1
ATOM 1785 O O . ALA A 1 239 ? -32.040 -7.350 39.819 1.00 92.69 239 ALA A O 1
ATOM 1786 N N . GLU A 1 240 ? -33.261 -5.651 40.641 1.00 96.12 240 GLU A N 1
ATOM 1787 C CA . GLU A 1 240 ? -33.117 -4.785 39.471 1.00 96.12 240 GLU A CA 1
ATOM 1788 C C . GLU A 1 240 ? -31.659 -4.370 39.229 1.00 96.12 240 GLU A C 1
ATOM 1790 O O . GLU A 1 240 ? -31.163 -4.490 38.108 1.00 96.12 240 GLU A O 1
ATOM 1795 N N . LEU A 1 241 ? -30.933 -3.946 40.269 1.00 92.62 241 LEU A N 1
ATOM 1796 C CA . LEU A 1 241 ? -29.519 -3.577 40.149 1.00 92.62 241 LEU A CA 1
ATOM 1797 C C . LEU A 1 241 ? -28.649 -4.753 39.707 1.00 92.62 241 LEU A C 1
ATOM 1799 O O . LEU A 1 241 ? -27.787 -4.575 38.849 1.00 92.62 241 LEU A O 1
ATOM 1803 N N . ARG A 1 242 ? -28.890 -5.957 40.240 1.00 93.44 242 ARG A N 1
ATOM 1804 C CA . ARG A 1 242 ? -28.196 -7.177 39.795 1.00 93.44 242 ARG A CA 1
ATOM 1805 C C . ARG A 1 242 ? -28.438 -7.438 38.313 1.00 93.44 242 ARG A C 1
ATOM 1807 O O . ARG A 1 242 ? -27.474 -7.610 37.575 1.00 93.44 242 ARG A O 1
ATOM 1814 N N . LYS A 1 243 ? -29.694 -7.355 37.863 1.00 96.50 243 LYS A N 1
ATOM 1815 C CA . LYS A 1 243 ? -30.035 -7.505 36.444 1.00 96.50 243 LYS A CA 1
ATOM 1816 C C . LYS A 1 243 ? -29.310 -6.473 35.572 1.00 96.50 243 LYS A C 1
ATOM 1818 O O . LYS A 1 243 ? -28.688 -6.845 34.584 1.00 96.50 243 LYS A O 1
ATOM 1823 N N . ARG A 1 244 ? -29.318 -5.193 35.962 1.00 94.75 244 ARG A N 1
ATOM 1824 C CA . ARG A 1 244 ? -28.612 -4.125 35.227 1.00 94.75 244 ARG A CA 1
ATOM 1825 C C . ARG A 1 244 ? -27.101 -4.358 35.173 1.00 94.75 244 ARG A C 1
ATOM 1827 O O . ARG A 1 244 ? -26.493 -4.090 34.139 1.00 94.75 244 ARG A O 1
ATOM 1834 N N . ILE A 1 245 ? -26.492 -4.856 36.253 1.00 94.19 245 ILE A N 1
ATOM 1835 C CA . ILE A 1 245 ? -25.070 -5.231 36.279 1.00 94.19 245 ILE A CA 1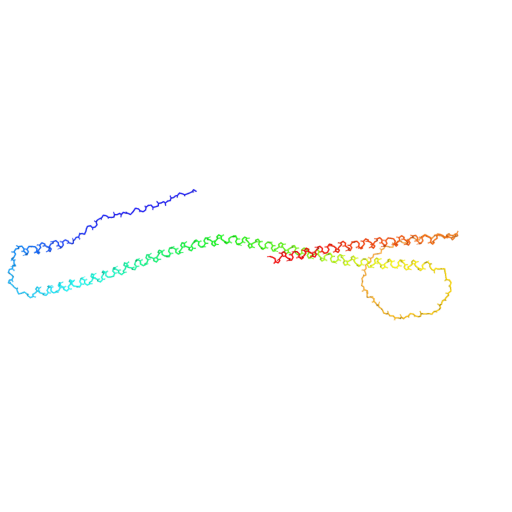
ATOM 1836 C C . ILE A 1 245 ? -24.799 -6.372 35.300 1.00 94.19 245 ILE A C 1
ATOM 1838 O O . ILE A 1 245 ? -23.840 -6.277 34.535 1.00 94.19 245 ILE A O 1
ATOM 1842 N N . ASP A 1 246 ? -25.624 -7.418 35.299 1.00 95.88 246 ASP A N 1
ATOM 1843 C CA . ASP A 1 246 ? -25.455 -8.565 34.403 1.00 95.88 246 ASP A CA 1
ATOM 1844 C C . ASP A 1 246 ? -25.591 -8.148 32.935 1.00 95.88 246 ASP A C 1
ATOM 1846 O O . ASP A 1 246 ? -24.742 -8.497 32.112 1.00 95.88 246 ASP A O 1
ATOM 1850 N N . ASP A 1 247 ? -26.605 -7.343 32.610 1.00 95.81 247 ASP A N 1
ATOM 1851 C CA . ASP A 1 247 ? -26.828 -6.837 31.255 1.00 95.81 247 ASP A CA 1
ATOM 1852 C C . ASP A 1 247 ? -25.656 -5.942 30.801 1.00 95.81 247 ASP A C 1
ATOM 1854 O O . ASP A 1 247 ? -25.063 -6.194 29.751 1.00 95.81 247 ASP A O 1
ATOM 1858 N N . THR A 1 248 ? -25.211 -4.997 31.643 1.00 92.19 248 THR A N 1
ATOM 1859 C CA . THR A 1 248 ? -24.039 -4.141 31.353 1.00 92.19 248 THR A CA 1
ATOM 1860 C C . THR A 1 248 ? -22.753 -4.965 31.217 1.00 92.19 248 THR A C 1
ATOM 1862 O O . THR A 1 248 ? -21.896 -4.660 30.390 1.00 92.19 248 THR A O 1
ATOM 1865 N N . SER A 1 249 ? -22.603 -6.039 31.998 1.00 92.75 249 SER A N 1
ATOM 1866 C CA . SER A 1 249 ? -21.446 -6.939 31.911 1.00 92.75 249 SER A CA 1
ATOM 1867 C C . SER A 1 249 ? -21.426 -7.708 30.589 1.00 92.75 249 SER A C 1
ATOM 1869 O O . SER A 1 249 ? -20.361 -7.870 29.990 1.00 92.75 249 SER A O 1
ATOM 1871 N N . ARG A 1 250 ? -22.592 -8.153 30.097 1.00 96.12 250 ARG A N 1
ATOM 1872 C CA . ARG A 1 250 ? -22.706 -8.782 28.771 1.00 96.12 250 ARG A CA 1
ATOM 1873 C C . ARG A 1 250 ? -22.398 -7.787 27.657 1.00 96.12 250 ARG A C 1
ATOM 1875 O O . ARG A 1 250 ? -21.654 -8.135 26.741 1.00 96.12 250 ARG A O 1
ATOM 1882 N N . GLU A 1 251 ? -22.913 -6.563 27.748 1.00 94.69 251 GLU A N 1
ATOM 1883 C CA . GLU A 1 251 ? -22.597 -5.501 26.787 1.00 94.69 251 GLU A CA 1
ATOM 1884 C C . GLU A 1 251 ? -21.102 -5.171 26.776 1.00 94.69 251 GLU A C 1
ATOM 1886 O O . GLU A 1 251 ? -20.506 -5.054 25.705 1.00 94.69 251 GLU A O 1
ATOM 1891 N N . LEU A 1 252 ? -20.464 -5.095 27.947 1.00 93.06 252 LEU A N 1
ATOM 1892 C CA . LEU A 1 252 ? -19.023 -4.884 28.053 1.00 93.06 252 LEU A CA 1
ATOM 1893 C C . LEU A 1 252 ? -18.244 -6.030 27.400 1.00 93.06 252 LEU A C 1
ATOM 1895 O O . LEU A 1 252 ? -17.310 -5.781 26.641 1.00 93.06 252 LEU A O 1
ATOM 1899 N N . ALA A 1 253 ? -18.643 -7.282 27.634 1.00 93.06 253 ALA A N 1
ATOM 1900 C CA . ALA A 1 253 ? -18.011 -8.436 26.998 1.00 93.06 253 ALA A CA 1
ATOM 1901 C C . ALA A 1 253 ? -18.143 -8.398 25.464 1.00 93.06 253 ALA A C 1
ATOM 1903 O O . ALA A 1 253 ? -17.194 -8.731 24.753 1.00 93.06 253 ALA A O 1
ATOM 1904 N N . GLN A 1 254 ? -19.293 -7.964 24.939 1.00 93.88 254 GLN A N 1
ATOM 1905 C CA . GLN A 1 254 ? -19.480 -7.754 23.501 1.00 93.88 254 GLN A CA 1
ATOM 1906 C C . GLN A 1 254 ? -18.617 -6.602 22.972 1.00 93.88 254 GLN A C 1
ATOM 1908 O O . GLN A 1 254 ? -17.991 -6.750 21.925 1.00 93.88 254 GLN A O 1
ATOM 1913 N N . ALA A 1 255 ? -18.522 -5.489 23.704 1.00 89.38 255 ALA A N 1
ATOM 1914 C CA . ALA A 1 255 ? -17.673 -4.359 23.334 1.00 89.38 255 ALA A CA 1
ATOM 1915 C C . ALA A 1 255 ? -16.184 -4.742 23.311 1.00 89.38 255 ALA A C 1
ATOM 1917 O O . ALA A 1 255 ? -15.477 -4.372 22.380 1.00 89.38 255 ALA A O 1
ATOM 1918 N N . VAL A 1 256 ? -15.713 -5.543 24.274 1.00 92.38 256 VAL A N 1
ATOM 1919 C CA . VAL A 1 256 ? -14.337 -6.072 24.282 1.00 92.38 256 VAL A CA 1
ATOM 1920 C C . VAL A 1 256 ? -14.078 -6.947 23.056 1.00 92.38 256 VAL A C 1
ATOM 1922 O O . VAL A 1 256 ? -13.062 -6.764 22.390 1.00 92.38 256 VAL A O 1
ATOM 1925 N N . LYS A 1 257 ? -15.011 -7.841 22.700 1.00 94.19 257 LYS A N 1
ATOM 1926 C CA . LYS A 1 257 ? -14.903 -8.640 21.468 1.00 94.19 257 LYS A CA 1
ATOM 1927 C C . LYS A 1 257 ? -14.881 -7.765 20.214 1.00 94.19 257 LYS A C 1
ATOM 1929 O O . LYS A 1 257 ? -14.123 -8.052 19.296 1.00 94.19 257 LYS A O 1
ATOM 1934 N N . ALA A 1 258 ? -15.681 -6.700 20.175 1.00 87.31 258 ALA A N 1
ATOM 1935 C CA . ALA A 1 258 ? -15.700 -5.762 19.055 1.00 87.31 258 ALA A CA 1
ATOM 1936 C C . ALA A 1 258 ? -14.375 -4.992 18.918 1.00 87.31 258 ALA A C 1
ATOM 1938 O O . ALA A 1 258 ? -13.897 -4.820 17.801 1.00 87.31 258 ALA A O 1
ATOM 1939 N N . VAL A 1 259 ? -13.754 -4.584 20.033 1.00 89.94 259 VAL A N 1
ATOM 1940 C CA . VAL A 1 259 ? -12.410 -3.979 20.029 1.00 89.94 259 VAL A CA 1
ATOM 1941 C C . VAL A 1 259 ? -11.378 -4.975 19.500 1.00 89.94 259 VAL A C 1
ATOM 1943 O O . VAL A 1 259 ? -10.661 -4.647 18.566 1.00 89.94 259 VAL A O 1
ATOM 1946 N N . GLN A 1 260 ? -11.357 -6.208 20.013 1.00 91.25 260 GLN A N 1
ATOM 1947 C CA . GLN A 1 260 ? -10.424 -7.245 19.549 1.00 91.25 260 GLN A CA 1
ATOM 1948 C C . GLN A 1 260 ? -10.601 -7.572 18.060 1.00 91.25 260 GLN A C 1
ATOM 1950 O O . GLN A 1 260 ? -9.624 -7.765 17.342 1.00 91.25 260 GLN A O 1
ATOM 1955 N N . ALA A 1 261 ? -11.846 -7.613 17.577 1.00 88.69 261 ALA A N 1
ATOM 1956 C CA . ALA A 1 261 ? -12.133 -7.797 16.160 1.00 88.69 261 ALA A CA 1
ATOM 1957 C C . ALA A 1 261 ? -11.628 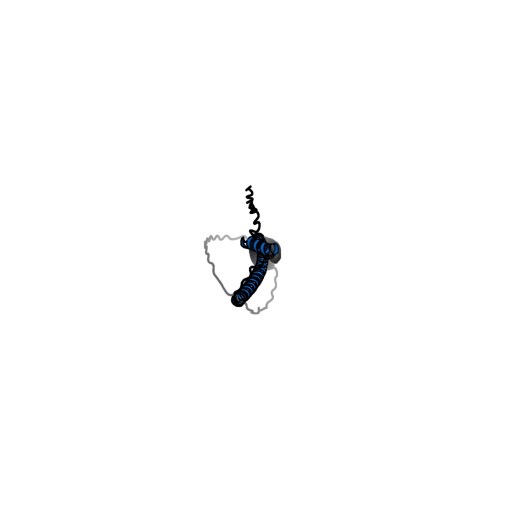-6.611 15.323 1.00 88.69 261 ALA A C 1
ATOM 1959 O O . ALA A 1 261 ? -11.011 -6.829 14.284 1.00 88.69 261 ALA A O 1
ATOM 1960 N N . ALA A 1 262 ? -11.829 -5.374 15.788 1.00 84.62 262 ALA A N 1
ATOM 1961 C CA . ALA A 1 262 ? -11.326 -4.177 15.115 1.00 84.62 262 ALA A CA 1
ATOM 1962 C C . ALA A 1 262 ? -9.787 -4.118 15.095 1.00 84.62 262 ALA A C 1
ATOM 1964 O O . ALA A 1 262 ? -9.210 -3.736 14.082 1.00 84.62 262 ALA A O 1
ATOM 1965 N N . GLU A 1 263 ? -9.116 -4.540 16.170 1.00 86.62 263 GLU A N 1
ATOM 1966 C CA . GLU A 1 263 ? -7.652 -4.674 16.223 1.00 86.62 263 GLU A CA 1
ATOM 1967 C C . GLU A 1 263 ? -7.151 -5.737 15.236 1.00 86.62 263 GLU A C 1
ATOM 1969 O O . GLU A 1 263 ? -6.192 -5.500 14.503 1.00 86.62 263 GLU A O 1
ATOM 1974 N N . ALA A 1 264 ? -7.829 -6.885 15.159 1.00 88.69 264 ALA A N 1
ATOM 1975 C CA . ALA A 1 264 ? -7.492 -7.946 14.213 1.00 88.69 264 ALA A CA 1
ATOM 1976 C C . ALA A 1 264 ? -7.754 -7.551 12.749 1.00 88.69 264 ALA A C 1
ATOM 1978 O O . ALA A 1 264 ? -7.048 -8.020 11.860 1.00 88.69 264 ALA A O 1
ATOM 1979 N N . GLU A 1 265 ? -8.763 -6.717 12.480 1.00 83.12 265 GLU A N 1
ATOM 1980 C CA . GLU A 1 265 ? -8.991 -6.128 11.155 1.00 83.12 265 GLU A CA 1
ATOM 1981 C C . GLU A 1 265 ? -7.929 -5.082 10.806 1.00 83.12 265 GLU A C 1
ATOM 1983 O O . GLU A 1 265 ? -7.474 -5.058 9.669 1.00 83.12 265 GLU A O 1
ATOM 1988 N N . ALA A 1 266 ? -7.506 -4.255 11.766 1.00 79.81 266 ALA A N 1
ATOM 1989 C CA . ALA A 1 266 ? -6.470 -3.243 11.555 1.00 79.81 266 ALA A CA 1
ATOM 1990 C C . ALA A 1 266 ? -5.060 -3.836 11.367 1.00 79.81 266 ALA A C 1
ATOM 1992 O O . ALA A 1 266 ? -4.189 -3.168 10.819 1.00 79.81 266 ALA A O 1
ATOM 1993 N N . ALA A 1 267 ? -4.825 -5.066 11.831 1.00 83.25 267 ALA A N 1
ATOM 1994 C CA . ALA A 1 267 ? -3.545 -5.762 11.699 1.00 83.25 267 ALA A CA 1
ATOM 1995 C C . ALA A 1 267 ? -3.355 -6.504 10.356 1.00 83.25 267 ALA A C 1
ATOM 1997 O O . ALA A 1 267 ? -2.275 -7.050 10.129 1.00 83.25 267 ALA A O 1
ATOM 1998 N N . LYS A 1 268 ? -4.389 -6.574 9.506 1.00 80.31 268 LYS A N 1
ATOM 1999 C CA . LYS A 1 268 ? -4.350 -7.215 8.179 1.00 80.31 268 LYS A CA 1
ATOM 2000 C C . LYS A 1 268 ? -4.033 -6.206 7.085 1.00 80.31 268 LYS A C 1
ATOM 2002 O O . LYS A 1 268 ? -3.310 -6.608 6.149 1.00 80.31 268 LYS A O 1
#

pLDDT: mean 77.52, std 20.61, range [39.31, 98.19]

Radius of gyration: 64.72 Å; chains: 1; bounding box: 128×37×175 Å

Secondary structure (DSSP, 8-state):
----------------------THHHHHHHHHHHHHHH-------S-TTHHHHHHHHHHHHHHHHHHHHHHHHHHHHHHHHHHHHHHHHHHHHHHHHHHHHHHHHHHHHHHHHHHHHHHHHHHHHHHHHHHHHHHHHHHHHHHHHHHHHHHHHHHHHHHHHHHHHHHHHHT-----------PPPP------------------------------TTHHHHHHHHHHHHHHHHHHHHHHHHHHHHHHHHHHHHHHHHHHHHHHHHT-

Sequence (268 aa):
MSVLNAGGCHRRHGPNRLTRLPAWSVAAWFALSCILATGRVPAADEPADGGKAELEELVRKADAAEARWNAAKREFDAVAKELQTVRLQRARMQLERDRLKKDIEELQKKRQPLADAVNKAVQTEKAAKAKLDAAAKRRAELEKALGALKKELAAVTAELESVKKKASQNGSSGGDGGSKGGKPPSGQGKPSQAEQGKAAVSTSEKANTKDAGAKPRGEADSKKKTQDATEAKLRARLAELRKRIDDTSRELAQAVKAVQAAEAEAAK